Protein AF-A0A966QL36-F1 (afdb_monomer_lite)

Structure (mmCIF, N/CA/C/O backbone):
data_AF-A0A966QL36-F1
#
_entry.id   AF-A0A966QL36-F1
#
loop_
_atom_site.group_PDB
_atom_site.id
_atom_site.type_symbol
_atom_site.label_atom_id
_atom_site.label_alt_id
_atom_site.label_comp_id
_atom_site.label_asym_id
_atom_site.label_entity_id
_atom_site.label_seq_id
_atom_site.pdbx_PDB_ins_code
_atom_site.Cartn_x
_atom_site.Cartn_y
_atom_site.Cartn_z
_atom_site.occupancy
_atom_site.B_iso_or_equiv
_atom_site.auth_seq_id
_atom_site.auth_comp_id
_atom_site.auth_asym_id
_atom_site.auth_atom_id
_atom_site.pdbx_PDB_model_num
ATOM 1 N N . LEU A 1 1 ? 8.311 -13.288 -13.406 1.00 88.94 1 LEU A N 1
ATOM 2 C CA . LEU A 1 1 ? 7.848 -12.413 -12.299 1.00 88.94 1 LEU A CA 1
ATOM 3 C C . LEU A 1 1 ? 7.488 -13.172 -11.025 1.00 88.94 1 LEU A C 1
ATOM 5 O O . LEU A 1 1 ? 7.754 -12.641 -9.958 1.00 88.94 1 LEU A O 1
ATOM 9 N N . VAL A 1 2 ? 6.927 -14.386 -11.092 1.00 92.69 2 VAL A N 1
ATOM 10 C CA . VAL A 1 2 ? 6.608 -15.191 -9.888 1.00 92.69 2 VAL A CA 1
ATOM 11 C C . VAL A 1 2 ? 7.762 -16.057 -9.367 1.00 92.69 2 VAL A C 1
ATOM 13 O O . VAL A 1 2 ? 7.650 -16.636 -8.300 1.00 92.69 2 VAL A O 1
ATOM 16 N N . THR A 1 3 ? 8.865 -16.146 -10.110 1.00 92.69 3 THR A N 1
ATOM 17 C CA . THR A 1 3 ? 10.093 -16.848 -9.705 1.00 92.69 3 THR A CA 1
ATOM 18 C C . THR A 1 3 ? 10.793 -16.118 -8.563 1.00 92.69 3 THR A C 1
ATOM 20 O O . THR A 1 3 ? 10.691 -14.895 -8.489 1.00 92.69 3 THR A O 1
ATOM 23 N N . ASP A 1 4 ? 11.587 -16.812 -7.750 1.00 90.88 4 ASP A N 1
ATOM 24 C CA . ASP A 1 4 ? 12.291 -16.189 -6.618 1.00 90.88 4 ASP A CA 1
ATOM 25 C C . ASP A 1 4 ? 13.185 -15.022 -7.056 1.00 90.88 4 ASP A C 1
ATOM 27 O O . ASP A 1 4 ? 13.096 -13.932 -6.488 1.00 90.88 4 ASP A O 1
ATOM 31 N N . HIS A 1 5 ? 13.948 -15.227 -8.136 1.00 93.94 5 HIS A N 1
ATOM 32 C CA . HIS A 1 5 ? 14.903 -14.269 -8.703 1.00 93.94 5 HIS A CA 1
ATOM 33 C C . HIS A 1 5 ? 14.559 -13.936 -10.168 1.00 93.94 5 HIS A C 1
ATOM 35 O O . HIS A 1 5 ? 15.040 -14.601 -11.089 1.00 93.94 5 HIS A O 1
ATOM 41 N N . PRO A 1 6 ? 13.681 -12.950 -10.435 1.00 95.25 6 PRO A N 1
ATOM 42 C CA . PRO A 1 6 ? 13.238 -12.630 -11.795 1.00 95.25 6 PRO A CA 1
ATOM 43 C C . PRO A 1 6 ? 14.282 -11.875 -12.635 1.00 95.25 6 PRO A C 1
ATOM 45 O O . PRO A 1 6 ? 14.141 -11.830 -13.858 1.00 95.25 6 PRO A O 1
ATOM 48 N N . THR A 1 7 ? 15.314 -11.291 -12.015 1.00 95.25 7 THR A N 1
ATOM 49 C CA . THR A 1 7 ? 16.247 -10.356 -12.671 1.00 95.25 7 THR A CA 1
ATOM 50 C C . THR A 1 7 ? 16.934 -10.934 -13.909 1.00 95.25 7 THR A C 1
ATOM 52 O O . THR A 1 7 ? 16.958 -10.281 -14.950 1.00 95.25 7 THR A O 1
ATOM 55 N N . ALA A 1 8 ? 17.453 -12.164 -13.839 1.00 95.69 8 ALA A N 1
ATOM 56 C CA . ALA A 1 8 ? 18.142 -12.786 -14.974 1.00 95.69 8 ALA A CA 1
ATOM 57 C C . ALA A 1 8 ? 17.207 -12.987 -16.180 1.00 95.69 8 ALA A C 1
ATOM 59 O O . ALA A 1 8 ? 17.590 -12.725 -17.318 1.00 95.69 8 ALA A O 1
ATOM 60 N N . GLY A 1 9 ? 15.956 -13.387 -15.928 1.00 96.75 9 GLY A N 1
ATOM 61 C CA . GLY A 1 9 ? 14.943 -13.522 -16.974 1.00 96.75 9 GLY A CA 1
ATOM 62 C C . GLY A 1 9 ? 14.547 -12.178 -17.587 1.00 96.75 9 GLY A C 1
ATOM 63 O O . GLY A 1 9 ? 14.342 -12.093 -18.792 1.00 96.75 9 GLY A O 1
ATOM 64 N N . LEU A 1 10 ? 14.482 -11.113 -16.783 1.00 96.88 10 LEU A N 1
ATOM 65 C CA . LEU A 1 10 ? 14.193 -9.766 -17.280 1.00 96.88 10 LEU A CA 1
ATOM 66 C C . LEU A 1 10 ? 15.318 -9.225 -18.174 1.00 96.88 10 LEU A C 1
ATOM 68 O O . LEU A 1 10 ? 15.024 -8.681 -19.236 1.00 96.88 10 LEU A O 1
ATOM 72 N N . TRP A 1 11 ? 16.587 -9.430 -17.802 1.00 96.38 11 TRP A N 1
ATOM 73 C CA . TRP A 1 11 ? 17.716 -9.109 -18.683 1.00 96.38 11 TRP A CA 1
ATOM 74 C C . TRP A 1 11 ? 17.680 -9.923 -19.968 1.00 96.38 11 TRP A C 1
ATOM 76 O O . TRP A 1 11 ? 17.783 -9.341 -21.039 1.00 96.38 11 TRP A O 1
ATOM 86 N N . PHE A 1 12 ? 17.422 -11.232 -19.887 1.00 97.25 12 PHE A N 1
ATOM 87 C CA . PHE A 1 12 ? 17.288 -12.078 -21.073 1.00 97.25 12 PHE A CA 1
ATOM 88 C C . PHE A 1 12 ? 16.236 -11.538 -22.054 1.00 97.25 12 PHE A C 1
ATOM 90 O O . PHE A 1 12 ? 16.501 -11.463 -23.251 1.00 97.25 12 PHE A O 1
ATOM 97 N N . LEU A 1 13 ? 15.065 -11.107 -21.565 1.00 96.56 13 LEU A N 1
ATOM 98 C CA . LEU A 1 13 ? 14.025 -10.511 -22.415 1.00 96.56 13 LEU A CA 1
ATOM 99 C C . LEU A 1 13 ? 14.508 -9.253 -23.145 1.00 96.56 13 LEU A C 1
ATOM 101 O O . LEU A 1 13 ? 14.142 -9.046 -24.300 1.00 96.56 13 LEU A O 1
ATOM 105 N N . VAL A 1 14 ? 15.298 -8.410 -22.479 1.00 95.75 14 VAL A N 1
ATOM 106 C CA . VAL A 1 14 ? 15.799 -7.159 -23.061 1.00 95.75 14 VAL A CA 1
ATOM 107 C C . VAL A 1 14 ? 16.977 -7.416 -24.000 1.00 95.75 14 VAL A C 1
ATOM 109 O O . VAL A 1 14 ? 16.976 -6.926 -25.123 1.00 95.75 14 VAL A O 1
ATOM 112 N N . ASP A 1 15 ? 17.964 -8.200 -23.575 1.00 95.44 15 ASP A N 1
ATOM 113 C CA . ASP A 1 15 ? 19.222 -8.405 -24.304 1.00 95.44 15 ASP A CA 1
ATOM 114 C C . ASP A 1 15 ? 19.043 -9.231 -25.581 1.00 95.44 15 ASP A C 1
ATOM 116 O O . ASP A 1 15 ? 19.815 -9.088 -26.525 1.00 95.44 15 ASP A O 1
ATOM 120 N N . THR A 1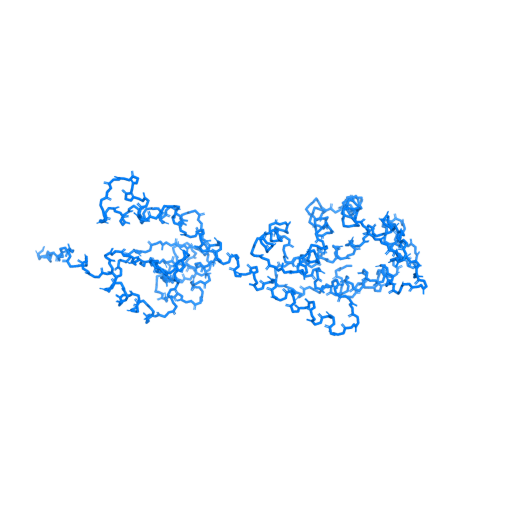 16 ? 18.006 -10.068 -25.636 1.00 97.75 16 THR A N 1
ATOM 121 C CA . THR A 1 16 ? 17.644 -10.820 -26.848 1.00 97.75 16 THR A CA 1
ATOM 122 C C . THR A 1 16 ? 16.748 -10.036 -27.809 1.00 97.75 16 THR A C 1
ATOM 124 O O . THR A 1 16 ? 16.444 -10.538 -28.888 1.00 97.75 16 THR A O 1
ATOM 127 N N . GLY A 1 17 ? 16.277 -8.843 -27.425 1.00 96.56 17 GLY A N 1
ATOM 128 C CA . GLY A 1 17 ? 15.278 -8.078 -28.179 1.00 96.56 17 GLY A CA 1
ATOM 129 C C . GLY A 1 17 ? 13.847 -8.619 -28.058 1.00 96.56 17 GLY A C 1
ATOM 130 O O . GLY A 1 17 ? 12.912 -8.016 -28.579 1.00 96.56 17 GLY A O 1
ATOM 131 N N . LEU A 1 18 ? 13.621 -9.720 -27.326 1.00 97.50 18 LEU A N 1
ATOM 132 C CA . LEU A 1 18 ? 12.294 -10.334 -27.212 1.00 97.50 18 LEU A CA 1
ATOM 133 C C . LEU A 1 18 ? 11.249 -9.372 -26.618 1.00 97.50 18 LEU A C 1
ATOM 135 O O . LEU A 1 18 ? 10.089 -9.376 -27.035 1.00 97.50 18 LEU A O 1
ATOM 139 N N . ALA A 1 19 ? 11.659 -8.519 -25.674 1.00 97.00 19 ALA A N 1
ATOM 140 C CA . ALA A 1 19 ? 10.797 -7.506 -25.071 1.00 97.00 19 ALA A CA 1
ATOM 141 C C . ALA A 1 19 ? 10.216 -6.521 -26.101 1.00 97.00 19 ALA A C 1
ATOM 143 O O . ALA A 1 19 ? 9.093 -6.060 -25.916 1.00 97.00 19 ALA A O 1
ATOM 144 N N . GLU A 1 20 ? 10.905 -6.233 -27.208 1.00 96.44 20 GLU A N 1
ATOM 145 C CA . GLU A 1 20 ? 10.439 -5.282 -28.229 1.00 96.44 20 GLU A CA 1
ATOM 146 C C . GLU A 1 20 ? 9.133 -5.729 -28.901 1.00 96.44 20 GLU A C 1
ATOM 148 O O . GLU A 1 20 ? 8.320 -4.899 -29.307 1.00 96.44 20 GLU A O 1
ATOM 153 N N . HIS A 1 21 ? 8.879 -7.039 -28.948 1.00 97.06 21 HIS A N 1
ATOM 154 C CA . HIS A 1 21 ? 7.695 -7.596 -29.596 1.00 97.06 21 HIS A CA 1
ATOM 155 C C . HIS A 1 21 ? 6.404 -7.434 -28.783 1.00 97.06 21 HIS A C 1
ATOM 157 O O . HIS A 1 21 ? 5.323 -7.361 -29.367 1.00 97.06 21 HIS A O 1
ATOM 163 N N . PHE A 1 22 ? 6.479 -7.392 -27.448 1.00 96.19 22 PHE A N 1
ATOM 164 C CA . PHE A 1 22 ? 5.281 -7.404 -26.590 1.00 96.19 22 PHE A CA 1
ATOM 165 C C . PHE A 1 22 ? 5.295 -6.370 -25.459 1.00 96.19 22 PHE A C 1
ATOM 167 O O . PHE A 1 22 ? 4.231 -5.984 -24.968 1.00 96.19 22 PHE A O 1
ATOM 174 N N . PHE A 1 23 ? 6.467 -5.880 -25.064 1.00 97.12 23 PHE A N 1
ATOM 175 C CA . PHE A 1 23 ? 6.653 -4.868 -24.028 1.00 97.12 23 PHE A CA 1
ATOM 176 C C . PHE A 1 23 ? 7.789 -3.879 -24.391 1.00 97.12 23 PHE A C 1
ATOM 178 O O . PHE A 1 23 ? 8.767 -3.763 -23.652 1.00 97.12 23 PHE A O 1
ATOM 185 N N . PRO A 1 24 ? 7.672 -3.147 -25.518 1.00 96.56 24 PRO A N 1
ATOM 186 C CA . PRO A 1 24 ? 8.715 -2.256 -26.042 1.00 96.56 24 PRO A CA 1
ATOM 187 C C . PRO A 1 24 ? 9.071 -1.073 -25.131 1.00 96.56 24 PRO A C 1
ATOM 189 O O . PRO A 1 24 ? 10.138 -0.484 -25.273 1.00 96.56 24 PRO A O 1
ATOM 192 N N . GLU A 1 25 ? 8.220 -0.701 -24.177 1.00 96.75 25 GLU A N 1
ATOM 193 C CA . GLU A 1 25 ? 8.549 0.337 -23.199 1.00 96.75 25 GLU A CA 1
ATOM 194 C C . GLU A 1 25 ? 9.619 -0.115 -22.197 1.00 96.75 25 GLU A C 1
ATOM 196 O O . GLU A 1 25 ? 10.328 0.729 -21.656 1.00 96.75 25 GLU A O 1
ATOM 201 N N . LEU A 1 26 ? 9.756 -1.425 -21.961 1.00 95.81 26 LEU A N 1
ATOM 202 C CA . LEU A 1 26 ? 10.749 -1.965 -21.039 1.00 95.81 26 LEU A CA 1
ATOM 203 C C . LEU A 1 26 ? 12.192 -1.670 -21.497 1.00 95.81 26 LEU A C 1
ATOM 205 O O . LEU A 1 26 ? 12.909 -1.006 -20.747 1.00 95.81 26 LEU A O 1
ATOM 209 N N . PRO A 1 27 ? 12.640 -2.072 -22.708 1.00 94.81 27 PRO A N 1
ATOM 210 C CA . PRO A 1 27 ? 13.978 -1.726 -23.193 1.00 94.81 27 PRO A CA 1
ATOM 211 C C . PRO A 1 27 ? 14.189 -0.211 -23.313 1.00 94.81 27 PRO A C 1
ATOM 213 O O . PRO A 1 27 ? 15.302 0.261 -23.101 1.00 94.81 27 PRO A O 1
ATOM 216 N N . ALA A 1 28 ? 13.133 0.573 -23.567 1.00 93.25 28 ALA A N 1
ATOM 217 C CA . ALA A 1 28 ? 13.221 2.033 -23.659 1.00 93.25 28 ALA A CA 1
ATOM 218 C C . ALA A 1 28 ? 13.611 2.724 -22.335 1.00 93.25 28 ALA A C 1
ATOM 220 O O . ALA A 1 28 ? 14.014 3.887 -22.347 1.00 93.25 28 ALA A O 1
ATOM 221 N N . MET A 1 29 ? 13.523 2.028 -21.194 1.00 92.94 29 MET A N 1
ATOM 222 C CA . MET A 1 29 ? 14.040 2.521 -19.911 1.00 92.94 29 MET A CA 1
ATOM 223 C C . MET A 1 29 ? 15.567 2.433 -19.794 1.00 92.94 29 MET A C 1
ATOM 225 O O . MET A 1 29 ? 16.126 2.966 -18.836 1.00 92.94 29 MET A O 1
ATOM 229 N N . ARG A 1 30 ? 16.256 1.780 -20.739 1.00 89.56 30 ARG A N 1
ATOM 230 C CA . ARG A 1 30 ? 17.721 1.770 -20.804 1.00 89.56 30 ARG A CA 1
ATOM 231 C C . ARG A 1 30 ? 18.199 3.139 -21.295 1.00 89.56 30 ARG A C 1
ATOM 233 O O . ARG A 1 30 ? 18.282 3.384 -22.495 1.00 89.56 30 ARG A O 1
ATOM 240 N N . LEU A 1 31 ? 18.459 4.053 -20.364 1.00 78.12 31 LEU A N 1
ATOM 241 C CA . LEU A 1 31 ? 18.895 5.415 -20.674 1.00 78.12 31 LEU A CA 1
ATOM 242 C C . LEU A 1 31 ? 20.417 5.505 -20.561 1.00 78.12 31 LEU A C 1
ATOM 244 O O . LEU A 1 31 ? 21.003 5.033 -19.588 1.00 78.12 31 LEU A O 1
ATOM 248 N N . GLU A 1 32 ? 21.058 6.156 -21.534 1.00 62.31 32 GLU A N 1
ATOM 249 C CA . GLU A 1 32 ? 22.490 6.451 -21.457 1.00 62.31 32 GLU A CA 1
ATOM 250 C C . GLU A 1 32 ? 22.810 7.240 -20.180 1.00 62.31 32 GLU A C 1
ATOM 252 O O . GLU A 1 32 ? 22.127 8.217 -19.846 1.00 62.31 32 GLU A O 1
ATOM 257 N N . GLN A 1 33 ? 23.848 6.805 -19.461 1.00 58.34 33 GLN A N 1
ATOM 258 C CA . GLN A 1 33 ? 24.314 7.493 -18.262 1.00 58.34 33 GLN A CA 1
ATOM 259 C C . GLN A 1 33 ? 24.806 8.892 -18.639 1.00 58.34 33 GLN A C 1
ATOM 261 O O . GLN A 1 33 ? 25.677 9.041 -19.493 1.00 58.34 33 GLN A O 1
ATOM 266 N N . ASP A 1 34 ? 24.258 9.914 -17.984 1.00 55.12 34 ASP A N 1
ATOM 267 C CA . ASP A 1 34 ? 24.767 11.278 -18.100 1.00 55.12 34 ASP A CA 1
ATOM 268 C C . ASP A 1 34 ? 26.201 11.324 -17.516 1.00 55.12 34 ASP A C 1
ATOM 270 O O . ASP A 1 34 ? 26.394 10.977 -16.344 1.00 55.12 34 ASP A O 1
ATOM 274 N N . PRO A 1 35 ? 27.223 11.734 -18.295 1.00 42.59 35 PRO A N 1
ATOM 275 C CA . PRO A 1 35 ? 28.613 11.788 -17.835 1.00 42.59 35 PRO A CA 1
ATOM 276 C C . PRO A 1 35 ? 28.840 12.727 -16.639 1.00 42.59 35 PRO A C 1
ATOM 278 O O . PRO A 1 35 ? 29.796 12.547 -15.882 1.00 42.59 35 PRO A O 1
ATOM 281 N N . ILE A 1 36 ? 27.982 13.737 -16.465 1.00 50.25 36 ILE A N 1
ATOM 282 C CA . ILE A 1 36 ? 28.118 14.797 -15.455 1.00 50.25 36 ILE A CA 1
ATOM 283 C C . ILE A 1 36 ? 27.288 14.465 -14.209 1.00 50.25 36 ILE A C 1
ATOM 285 O O . ILE A 1 36 ? 27.694 14.747 -13.076 1.00 50.25 36 ILE A O 1
ATOM 289 N N . HIS A 1 37 ? 26.143 13.808 -14.388 1.00 45.66 37 HIS A N 1
ATOM 290 C CA . HIS A 1 37 ? 25.257 13.414 -13.302 1.00 45.66 37 HIS A CA 1
ATOM 291 C C . HIS A 1 37 ? 25.093 11.899 -13.272 1.00 45.66 37 HIS A C 1
ATOM 293 O O . HIS A 1 37 ? 24.419 11.320 -14.111 1.00 45.66 37 HIS A O 1
ATOM 299 N N . ARG A 1 38 ? 25.689 11.261 -12.253 1.00 48.84 38 ARG A N 1
ATOM 300 C CA . ARG A 1 38 ? 25.649 9.814 -11.958 1.00 48.84 38 ARG A CA 1
ATOM 301 C C . ARG A 1 38 ? 24.231 9.296 -11.649 1.00 48.84 38 ARG A C 1
ATOM 303 O O . ARG A 1 38 ? 23.985 8.745 -10.574 1.00 48.84 38 ARG A O 1
ATOM 310 N N . HIS A 1 39 ? 23.274 9.504 -12.540 1.00 51.25 39 HIS A N 1
ATOM 311 C CA . HIS A 1 39 ? 21.978 8.858 -12.472 1.00 51.25 39 HIS A CA 1
ATOM 312 C C . HIS A 1 39 ? 22.180 7.374 -12.773 1.00 51.25 39 HIS A C 1
ATOM 314 O O . HIS A 1 39 ? 22.893 7.002 -13.705 1.00 51.25 39 HIS A O 1
ATOM 320 N N . LYS A 1 40 ? 21.591 6.514 -11.939 1.00 58.00 40 LYS A N 1
ATOM 321 C CA . LYS A 1 40 ? 21.533 5.083 -12.230 1.00 58.00 40 LYS A CA 1
ATOM 322 C C . LYS A 1 40 ? 20.662 4.896 -13.471 1.00 58.00 40 LYS A C 1
ATOM 324 O O . LYS A 1 40 ? 19.621 5.541 -13.573 1.00 58.00 40 LYS A O 1
ATOM 329 N N . ASP A 1 41 ? 21.087 4.019 -14.372 1.00 82.88 41 ASP A N 1
ATOM 330 C CA . ASP A 1 41 ? 20.257 3.543 -15.478 1.00 82.88 41 ASP A CA 1
ATOM 331 C C . ASP A 1 41 ? 18.874 3.105 -14.951 1.00 82.88 41 ASP A C 1
ATOM 333 O O . ASP A 1 41 ? 18.793 2.341 -13.980 1.00 82.88 41 ASP A O 1
ATOM 337 N N . VAL A 1 42 ? 17.799 3.633 -15.551 1.00 89.94 42 VAL A N 1
ATOM 338 C CA . VAL A 1 42 ? 16.421 3.457 -15.054 1.00 89.94 42 VAL A CA 1
ATOM 339 C C . VAL A 1 42 ? 16.004 1.991 -15.140 1.00 89.94 42 VAL A C 1
ATOM 341 O O . VAL A 1 42 ? 15.383 1.477 -14.210 1.00 89.94 42 VAL A O 1
ATOM 344 N N . LEU A 1 43 ? 16.410 1.284 -16.197 1.00 93.12 43 LEU A N 1
ATOM 345 C CA . LEU A 1 43 ? 16.136 -0.144 -16.351 1.00 93.12 43 LEU A CA 1
ATOM 346 C C . LEU A 1 43 ? 16.808 -0.977 -15.249 1.00 93.12 43 LEU A C 1
ATOM 348 O O . LEU A 1 43 ? 16.147 -1.757 -14.564 1.00 93.12 43 LEU A O 1
ATOM 352 N N . THR A 1 44 ? 18.107 -0.770 -15.026 1.00 92.75 44 THR A N 1
ATOM 353 C CA . THR A 1 44 ? 18.864 -1.461 -13.970 1.00 92.75 44 THR A CA 1
ATOM 354 C C . THR A 1 44 ? 18.274 -1.185 -12.587 1.00 92.75 44 THR A C 1
ATOM 356 O O . THR A 1 44 ? 18.163 -2.092 -11.760 1.00 92.75 44 THR A O 1
ATOM 359 N N . HIS A 1 45 ? 17.885 0.066 -12.325 1.00 93.06 45 HIS A N 1
ATOM 360 C CA . HIS A 1 45 ? 17.193 0.437 -11.097 1.00 93.06 45 HIS A CA 1
ATOM 361 C C . HIS A 1 45 ? 15.875 -0.322 -10.951 1.00 93.06 45 HIS A C 1
ATOM 363 O O . HIS A 1 45 ? 15.679 -0.966 -9.923 1.00 93.06 45 HIS A O 1
ATOM 369 N N . THR A 1 46 ? 15.035 -0.307 -11.985 1.00 96.12 46 THR A N 1
ATOM 370 C CA . THR A 1 46 ? 13.742 -0.997 -12.018 1.00 96.12 46 THR A CA 1
ATOM 371 C C . THR A 1 46 ? 13.894 -2.480 -11.690 1.00 96.12 46 THR A C 1
ATOM 373 O O . THR A 1 46 ? 13.179 -3.001 -10.838 1.00 96.12 46 THR A O 1
ATOM 376 N N . PHE A 1 47 ? 14.870 -3.169 -12.285 1.00 96.25 47 PHE A N 1
ATOM 377 C CA . PHE A 1 47 ? 15.102 -4.589 -12.001 1.00 96.25 47 PHE A CA 1
ATOM 378 C C . PHE A 1 47 ? 15.539 -4.843 -10.559 1.00 96.25 47 PHE A C 1
ATOM 380 O O . PHE A 1 47 ? 15.076 -5.805 -9.953 1.00 96.25 47 PHE A O 1
ATOM 387 N N . ALA A 1 48 ? 16.356 -3.961 -9.977 1.00 95.12 48 ALA A N 1
ATOM 388 C CA . ALA A 1 48 ? 16.697 -4.053 -8.561 1.00 95.12 48 ALA A CA 1
ATOM 389 C C . ALA A 1 48 ? 15.464 -3.875 -7.655 1.00 95.12 48 ALA A C 1
ATOM 391 O O . ALA A 1 48 ? 15.337 -4.595 -6.669 1.00 95.12 48 ALA A O 1
ATOM 392 N N . VAL A 1 49 ? 14.531 -2.973 -7.993 1.00 96.06 49 VAL A N 1
ATOM 393 C CA . VAL A 1 49 ? 13.265 -2.826 -7.247 1.00 96.06 49 VAL A CA 1
ATOM 394 C C . VAL A 1 49 ? 12.423 -4.098 -7.360 1.00 96.06 49 VAL A C 1
ATOM 396 O O . VAL A 1 49 ? 11.962 -4.612 -6.345 1.00 96.06 49 VAL A O 1
ATOM 399 N N . VAL A 1 50 ? 12.274 -4.654 -8.568 1.00 97.31 50 VAL A N 1
ATOM 400 C CA . VAL A 1 50 ? 11.519 -5.900 -8.798 1.00 97.31 50 VAL A CA 1
ATOM 401 C C . VAL A 1 50 ? 12.113 -7.079 -8.018 1.00 97.31 50 VAL A C 1
ATOM 403 O O . VAL A 1 50 ? 11.366 -7.873 -7.448 1.00 97.31 50 VAL A O 1
ATOM 406 N N . GLU A 1 51 ? 13.442 -7.189 -7.969 1.00 96.00 51 GLU A N 1
ATOM 407 C CA . GLU A 1 51 ? 14.163 -8.208 -7.194 1.00 96.00 51 GLU A CA 1
ATOM 408 C C . GLU A 1 51 ? 13.944 -8.057 -5.682 1.00 96.00 51 GLU A C 1
ATOM 410 O O . GLU A 1 51 ? 13.827 -9.054 -4.967 1.00 96.00 51 GLU A O 1
ATOM 415 N N . ASN A 1 52 ? 13.863 -6.813 -5.199 1.00 95.00 52 ASN A N 1
ATOM 416 C CA . ASN A 1 52 ? 13.654 -6.500 -3.787 1.00 95.00 52 ASN A CA 1
ATOM 417 C C . ASN A 1 52 ? 12.230 -6.799 -3.304 1.00 95.00 52 ASN A C 1
ATOM 419 O O . ASN A 1 52 ? 12.042 -6.992 -2.104 1.00 95.00 52 ASN A O 1
ATOM 423 N N . VAL A 1 53 ? 11.228 -6.836 -4.190 1.00 96.50 53 VAL A N 1
ATOM 424 C CA . VAL A 1 53 ? 9.867 -7.237 -3.805 1.00 96.50 53 VAL A CA 1
ATOM 425 C C . VAL A 1 53 ? 9.861 -8.748 -3.578 1.00 96.50 53 VAL A C 1
ATOM 427 O O . VAL A 1 53 ? 9.871 -9.541 -4.526 1.00 96.50 53 VAL A O 1
ATOM 430 N N . ARG A 1 54 ? 9.865 -9.157 -2.310 1.00 93.94 54 ARG A N 1
ATOM 431 C CA . ARG A 1 54 ? 9.818 -10.562 -1.883 1.00 93.94 54 ARG A CA 1
ATOM 432 C C . ARG A 1 54 ? 8.404 -10.945 -1.429 1.00 93.94 54 ARG A C 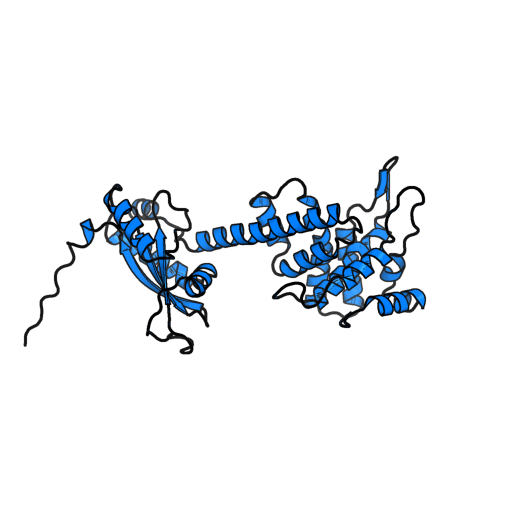1
ATOM 434 O O . ARG A 1 54 ? 7.719 -10.078 -0.899 1.00 93.94 54 ARG A O 1
ATOM 441 N N . PRO A 1 55 ? 7.951 -12.200 -1.620 1.00 88.75 55 PRO A N 1
ATOM 442 C CA . PRO A 1 55 ? 6.605 -12.633 -1.217 1.00 88.75 55 PRO A CA 1
ATOM 443 C C . PRO A 1 55 ? 6.289 -12.480 0.278 1.00 88.75 55 PRO A C 1
ATOM 445 O O . PRO A 1 55 ? 5.124 -12.428 0.645 1.00 88.75 55 PRO A O 1
ATOM 448 N N . ASP A 1 56 ? 7.310 -12.403 1.126 1.00 87.75 56 ASP A N 1
ATOM 449 C CA . ASP A 1 56 ? 7.239 -12.274 2.583 1.00 87.75 56 ASP A CA 1
ATOM 450 C C . ASP A 1 56 ? 7.480 -10.835 3.082 1.00 87.75 56 ASP A C 1
ATOM 452 O O . ASP A 1 56 ? 7.658 -10.613 4.277 1.00 87.75 56 ASP A O 1
ATOM 456 N N . ALA A 1 57 ? 7.479 -9.839 2.185 1.00 85.69 57 ALA A N 1
ATOM 457 C CA . ALA A 1 57 ? 7.797 -8.451 2.531 1.00 85.69 57 ALA A CA 1
ATOM 458 C C . ALA A 1 57 ? 6.777 -7.773 3.471 1.00 85.69 57 ALA A C 1
ATOM 460 O O . ALA A 1 57 ? 7.129 -6.814 4.155 1.00 85.69 57 ALA A O 1
ATOM 461 N N . SER A 1 58 ? 5.526 -8.239 3.493 1.00 85.94 58 SER A N 1
ATOM 462 C CA . SER A 1 58 ? 4.449 -7.750 4.363 1.00 85.94 58 SER A CA 1
ATOM 463 C C . SER A 1 58 ? 3.398 -8.850 4.555 1.00 85.94 58 SER A C 1
ATOM 465 O O . SER A 1 58 ? 3.235 -9.681 3.659 1.00 85.94 58 SER A O 1
ATOM 467 N N . PRO A 1 59 ? 2.648 -8.874 5.672 1.00 75.94 59 PRO A N 1
ATOM 468 C CA . PRO A 1 59 ? 1.380 -9.597 5.714 1.00 75.94 59 PRO A CA 1
ATOM 469 C C . PRO A 1 59 ? 0.382 -8.985 4.716 1.00 75.94 59 PRO A C 1
ATOM 471 O O . PRO A 1 59 ? 0.446 -7.786 4.434 1.00 75.94 59 PRO A O 1
ATOM 474 N N . ASP A 1 60 ? -0.531 -9.815 4.204 1.00 78.94 60 ASP A N 1
ATOM 475 C CA . ASP A 1 60 ? -1.748 -9.400 3.490 1.00 78.94 60 ASP A CA 1
ATOM 476 C C . ASP A 1 60 ? -1.525 -8.385 2.352 1.00 78.94 60 ASP A C 1
ATOM 478 O O . ASP A 1 60 ? -2.149 -7.323 2.308 1.00 78.94 60 ASP A O 1
ATOM 482 N N . PHE A 1 61 ? -0.615 -8.705 1.430 1.00 90.25 61 PHE A N 1
ATOM 483 C CA . PHE A 1 61 ? -0.420 -7.966 0.180 1.00 90.25 61 PHE A CA 1
ATOM 484 C C . PHE A 1 61 ? -0.268 -8.935 -0.997 1.00 90.25 61 PHE A C 1
ATOM 486 O O . PHE A 1 61 ? 0.208 -10.064 -0.828 1.00 90.25 61 PHE A O 1
ATOM 493 N N . ASP A 1 62 ? -0.619 -8.501 -2.207 1.00 91.81 62 ASP A N 1
ATOM 494 C CA . ASP A 1 62 ? -0.361 -9.302 -3.407 1.00 91.81 62 ASP A CA 1
ATOM 495 C C . ASP A 1 62 ? 1.032 -9.003 -3.985 1.00 91.81 62 ASP A C 1
ATOM 497 O O . ASP A 1 62 ? 1.259 -8.032 -4.716 1.00 91.81 62 ASP A O 1
ATOM 501 N N . PHE A 1 63 ? 1.992 -9.893 -3.710 1.00 94.50 63 PHE A N 1
ATOM 502 C CA . PHE A 1 63 ? 3.362 -9.759 -4.212 1.00 94.50 63 PHE A CA 1
ATOM 503 C C . PHE A 1 63 ? 3.457 -9.687 -5.743 1.00 94.50 63 PHE A C 1
ATOM 505 O O . PHE A 1 63 ? 4.410 -9.108 -6.274 1.00 94.50 63 PHE A O 1
ATOM 512 N N . ARG A 1 64 ? 2.506 -10.285 -6.473 1.00 95.88 64 ARG A N 1
ATOM 513 C CA . ARG A 1 64 ? 2.498 -10.320 -7.942 1.00 95.88 64 ARG A CA 1
ATOM 514 C C . ARG A 1 64 ? 2.132 -8.947 -8.485 1.00 95.88 64 ARG A C 1
ATOM 516 O O . ARG A 1 64 ? 2.828 -8.449 -9.372 1.00 95.88 64 ARG A O 1
ATOM 523 N N . ILE A 1 65 ? 1.100 -8.332 -7.906 1.00 97.31 65 ILE A N 1
ATOM 524 C CA . ILE A 1 65 ? 0.679 -6.959 -8.206 1.00 97.31 65 ILE A CA 1
ATOM 525 C C . ILE A 1 65 ? 1.809 -5.984 -7.883 1.00 97.31 65 ILE A C 1
ATOM 527 O O . ILE A 1 65 ? 2.190 -5.193 -8.745 1.00 97.31 65 ILE A O 1
ATOM 531 N N . THR A 1 66 ? 2.436 -6.104 -6.711 1.00 97.81 66 THR A N 1
ATOM 532 C CA . THR A 1 66 ? 3.544 -5.223 -6.308 1.00 97.81 66 THR A CA 1
ATOM 533 C C . THR A 1 66 ? 4.787 -5.395 -7.181 1.00 97.81 66 THR A C 1
ATOM 535 O O . THR A 1 66 ? 5.420 -4.404 -7.538 1.00 97.81 66 THR A O 1
ATOM 538 N N . ARG A 1 67 ? 5.140 -6.622 -7.599 1.00 97.50 67 ARG A N 1
ATOM 539 C CA . ARG A 1 67 ? 6.255 -6.850 -8.544 1.00 97.50 67 ARG A CA 1
ATOM 540 C C . ARG A 1 67 ? 5.980 -6.269 -9.921 1.00 97.50 67 ARG A C 1
ATOM 542 O O . ARG A 1 67 ? 6.897 -5.745 -10.551 1.00 97.50 67 ARG A O 1
ATOM 549 N N . LEU A 1 68 ? 4.743 -6.373 -10.399 1.00 98.19 68 LEU A N 1
ATOM 550 C CA . LEU A 1 68 ? 4.345 -5.714 -11.636 1.00 98.19 68 LEU A CA 1
ATOM 551 C C . LEU A 1 68 ? 4.427 -4.196 -11.463 1.00 98.19 68 LEU A C 1
ATOM 553 O O . LEU A 1 68 ? 5.102 -3.550 -12.253 1.00 98.19 68 LEU A O 1
ATOM 557 N N . ALA A 1 69 ? 3.868 -3.624 -10.397 1.00 98.56 69 ALA A N 1
ATOM 558 C CA . ALA A 1 69 ? 3.989 -2.194 -10.120 1.00 98.56 69 ALA A CA 1
ATOM 559 C C . ALA A 1 69 ? 5.454 -1.733 -10.061 1.00 98.56 69 ALA A C 1
ATOM 561 O O . ALA A 1 69 ? 5.798 -0.744 -10.699 1.00 98.56 69 ALA A O 1
ATOM 562 N N . ALA A 1 70 ? 6.341 -2.498 -9.419 1.00 98.25 70 ALA A N 1
ATOM 563 C CA . ALA A 1 70 ? 7.781 -2.244 -9.411 1.00 98.25 70 ALA A CA 1
ATOM 564 C C . ALA A 1 70 ? 8.398 -2.237 -10.817 1.00 98.25 70 ALA A C 1
ATOM 566 O O . ALA A 1 70 ? 9.224 -1.377 -11.108 1.00 98.25 70 ALA A O 1
ATOM 567 N N . LEU A 1 71 ? 7.981 -3.140 -11.709 1.00 98.31 71 LEU A N 1
ATOM 568 C CA . LEU A 1 71 ? 8.455 -3.179 -13.099 1.00 98.31 71 LEU A CA 1
ATOM 569 C C . LEU A 1 71 ? 8.019 -1.943 -13.903 1.00 98.31 71 LEU A C 1
ATOM 571 O O . LEU A 1 71 ? 8.689 -1.561 -14.859 1.00 98.31 71 LEU A O 1
ATOM 575 N N . PHE A 1 72 ? 6.893 -1.337 -13.523 1.00 98.50 72 PHE A N 1
ATOM 576 C CA . PHE A 1 72 ? 6.270 -0.225 -14.233 1.00 98.50 72 PHE A CA 1
ATOM 577 C C . PHE A 1 72 ? 6.473 1.150 -13.571 1.00 98.50 72 PHE A C 1
ATOM 579 O O . PHE A 1 72 ? 6.195 2.151 -14.226 1.00 98.50 72 PHE A O 1
ATOM 586 N N . HIS A 1 73 ? 6.929 1.237 -12.315 1.00 98.00 73 HIS A N 1
ATOM 587 C CA . HIS A 1 73 ? 6.878 2.480 -11.521 1.00 98.00 73 HIS A CA 1
ATOM 588 C C . HIS A 1 73 ? 7.540 3.674 -12.229 1.00 98.00 73 HIS A C 1
ATOM 590 O O . HIS A 1 73 ? 6.979 4.765 -12.289 1.00 98.00 73 HIS A O 1
ATOM 596 N N . ASP A 1 74 ? 8.668 3.416 -12.887 1.00 96.50 74 ASP A N 1
ATOM 597 C CA . ASP A 1 74 ? 9.493 4.411 -13.564 1.00 96.50 74 ASP A CA 1
ATOM 598 C C . ASP A 1 74 ? 9.324 4.448 -15.094 1.00 96.50 74 ASP A C 1
ATOM 600 O O . ASP A 1 74 ? 10.032 5.188 -15.785 1.00 96.50 74 ASP A O 1
ATOM 604 N N . ILE A 1 75 ? 8.361 3.704 -15.652 1.00 96.88 75 ILE A N 1
ATOM 605 C CA . ILE A 1 75 ? 8.174 3.541 -17.108 1.00 96.88 75 ILE A CA 1
ATOM 606 C C . ILE A 1 75 ? 7.948 4.866 -17.856 1.00 96.88 75 ILE A C 1
ATOM 608 O O . ILE A 1 75 ? 8.195 4.970 -19.058 1.00 96.88 75 ILE A O 1
ATOM 612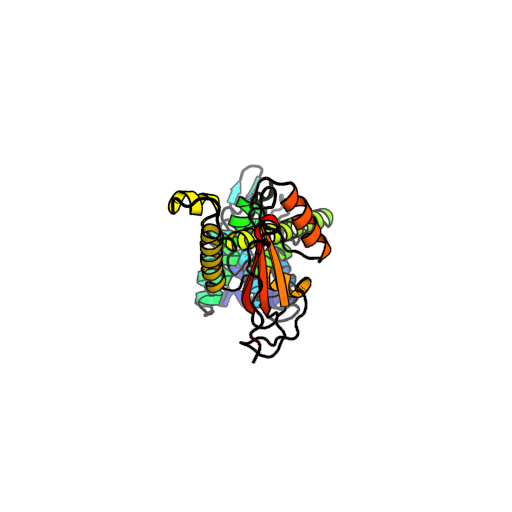 N N . GLY A 1 76 ? 7.487 5.901 -17.148 1.00 94.38 76 GLY A N 1
ATOM 613 C CA . GLY A 1 76 ? 7.270 7.236 -17.698 1.00 94.38 76 GLY A CA 1
ATOM 614 C C . GLY A 1 76 ? 8.548 8.059 -17.891 1.00 94.38 76 GLY A C 1
ATOM 615 O O . GLY A 1 76 ? 8.531 8.990 -18.699 1.00 94.38 76 GLY A O 1
ATOM 616 N N . LYS A 1 77 ? 9.653 7.738 -17.198 1.00 92.81 77 LYS A N 1
ATOM 617 C CA . LYS A 1 77 ? 10.883 8.556 -17.191 1.00 92.81 77 LYS A CA 1
ATOM 618 C C . LYS A 1 77 ? 11.454 8.825 -18.588 1.00 92.81 77 LYS A C 1
ATOM 620 O O . LYS A 1 77 ? 11.753 9.985 -18.870 1.00 92.81 77 LYS A O 1
ATOM 625 N N . PRO A 1 78 ? 11.559 7.846 -19.508 1.00 91.69 78 PRO A N 1
ATOM 626 C CA . PRO A 1 78 ? 12.068 8.114 -20.854 1.00 91.69 78 PRO A CA 1
ATOM 627 C C . PRO A 1 78 ? 11.265 9.181 -21.608 1.00 91.69 78 PRO A C 1
ATOM 629 O O . PRO A 1 78 ? 11.844 10.005 -22.310 1.00 91.69 78 PRO A O 1
ATOM 632 N N . ARG A 1 79 ? 9.935 9.211 -21.433 1.00 89.56 79 ARG A N 1
ATOM 633 C CA . ARG A 1 79 ? 9.046 10.160 -22.127 1.00 89.56 79 ARG A CA 1
ATOM 634 C C . ARG A 1 79 ? 8.981 11.539 -21.481 1.00 89.56 79 ARG A C 1
ATOM 636 O O . ARG A 1 79 ? 8.550 12.483 -22.135 1.00 89.56 79 ARG A O 1
ATOM 643 N N . THR A 1 80 ? 9.369 11.660 -20.216 1.00 86.81 80 THR A N 1
ATOM 644 C CA . THR A 1 80 ? 9.352 12.928 -19.469 1.00 86.81 80 THR A CA 1
ATOM 645 C C . THR A 1 80 ? 10.746 13.489 -19.217 1.00 86.81 80 THR A C 1
ATOM 647 O O . THR A 1 80 ? 10.891 14.456 -18.466 1.00 86.81 80 THR A O 1
ATOM 650 N N . ARG A 1 81 ? 11.769 12.899 -19.847 1.00 88.69 81 ARG A N 1
ATOM 651 C CA . ARG A 1 81 ? 13.150 13.365 -19.775 1.00 88.69 81 ARG A CA 1
ATOM 652 C C . ARG A 1 81 ? 13.240 14.798 -20.303 1.00 88.69 81 ARG A C 1
ATOM 654 O O . ARG A 1 81 ? 13.027 15.049 -21.485 1.00 88.69 81 ARG A O 1
ATOM 661 N N . GLY A 1 82 ? 13.588 15.723 -19.419 1.00 82.56 82 GLY A N 1
ATOM 662 C CA . GLY A 1 82 ? 13.882 17.116 -19.733 1.00 82.56 82 GLY A CA 1
ATOM 663 C C . GLY A 1 82 ? 15.285 17.512 -19.283 1.00 82.56 82 GLY A C 1
ATOM 664 O O . GLY A 1 82 ? 15.937 16.787 -18.531 1.00 82.56 82 GLY A O 1
ATOM 665 N N . TYR A 1 83 ? 15.736 18.683 -19.724 1.00 81.00 83 TYR A N 1
ATOM 666 C CA . TYR A 1 83 ? 16.999 19.289 -19.302 1.00 81.00 83 TYR A CA 1
ATOM 667 C C . TYR A 1 83 ? 16.715 20.622 -18.623 1.00 81.00 83 TYR A C 1
ATOM 669 O O . TYR A 1 83 ? 15.873 21.395 -19.084 1.00 81.00 83 TYR A O 1
ATOM 677 N N . LYS A 1 84 ? 17.406 20.890 -17.514 1.00 71.12 84 LYS A N 1
ATOM 678 C CA . LYS A 1 84 ? 17.322 22.171 -16.814 1.00 71.12 84 LYS A CA 1
ATOM 679 C C . LYS A 1 84 ? 18.718 22.729 -16.580 1.00 71.12 84 LYS A C 1
ATOM 681 O O . LYS A 1 84 ? 19.551 22.055 -15.969 1.00 71.12 84 LYS A O 1
ATOM 686 N N . ASP A 1 85 ? 18.944 23.963 -17.029 1.00 65.12 85 ASP A N 1
ATOM 687 C CA . ASP A 1 85 ? 20.237 24.640 -16.912 1.00 65.12 85 ASP A CA 1
ATOM 688 C C . ASP A 1 85 ? 20.760 24.596 -15.469 1.00 65.12 85 ASP A C 1
ATOM 690 O O . ASP A 1 85 ? 20.066 24.957 -14.513 1.00 65.12 85 ASP A O 1
ATOM 694 N N . GLY A 1 86 ? 21.976 24.066 -15.311 1.00 66.88 86 GLY A N 1
ATOM 695 C CA . GLY A 1 86 ? 22.668 23.915 -14.027 1.00 66.88 86 GLY A CA 1
ATOM 696 C C . GLY A 1 86 ? 22.127 22.835 -13.075 1.00 66.88 86 GLY A C 1
ATOM 697 O O . GLY A 1 86 ? 22.710 22.647 -12.009 1.00 66.88 86 GLY A O 1
ATOM 698 N N . LYS A 1 87 ? 21.036 22.127 -13.411 1.00 62.00 87 LYS A N 1
ATOM 699 C CA . LYS A 1 87 ? 20.423 21.078 -12.563 1.00 62.00 87 LYS A CA 1
ATOM 700 C C . LYS A 1 87 ? 20.418 19.678 -13.180 1.00 62.00 87 LYS A C 1
ATOM 702 O O . LYS A 1 87 ? 20.088 18.730 -12.470 1.00 62.00 87 LYS A O 1
ATOM 707 N N . GLY A 1 88 ? 20.772 19.554 -14.458 1.00 72.88 88 GLY A N 1
ATOM 708 C CA . GLY A 1 88 ? 20.865 18.267 -15.139 1.00 72.88 88 GLY A CA 1
ATOM 709 C C . GLY A 1 88 ? 19.541 17.758 -15.698 1.00 72.88 88 GLY A C 1
ATOM 710 O O . GLY A 1 88 ? 18.634 18.536 -16.013 1.00 72.88 88 GLY A O 1
ATOM 711 N N . VAL A 1 89 ? 19.453 16.434 -15.837 1.00 79.75 89 VAL A N 1
ATOM 712 C CA . VAL A 1 89 ? 18.270 15.727 -16.343 1.00 79.75 89 VAL A CA 1
ATOM 713 C C . VAL A 1 89 ? 17.140 15.744 -15.309 1.00 79.75 89 VAL A C 1
ATOM 715 O O . VAL A 1 89 ? 17.355 15.496 -14.122 1.00 79.75 89 VAL A O 1
ATOM 718 N N . THR A 1 90 ? 15.911 16.002 -15.758 1.00 82.00 90 THR A N 1
ATOM 719 C CA . THR A 1 90 ? 14.697 15.976 -14.930 1.00 82.00 90 THR A CA 1
ATOM 720 C C . THR A 1 90 ? 13.637 15.042 -15.514 1.00 82.00 90 THR A C 1
ATOM 722 O O . THR A 1 90 ? 13.631 14.768 -16.710 1.00 82.00 90 THR A O 1
ATOM 725 N N . PHE A 1 91 ? 12.731 14.555 -14.659 1.00 86.88 91 PHE A N 1
ATOM 726 C CA . PHE A 1 91 ? 11.641 13.637 -15.023 1.00 86.88 91 PHE A CA 1
ATOM 727 C C . PHE A 1 91 ? 10.322 14.095 -14.390 1.00 86.88 91 PHE A C 1
ATOM 729 O O . PHE A 1 91 ? 9.739 13.416 -13.543 1.00 86.88 91 PHE A O 1
ATOM 736 N N . HIS A 1 92 ? 9.890 15.313 -14.712 1.00 83.25 92 HIS A N 1
ATOM 737 C CA . HIS A 1 92 ? 8.683 15.886 -14.116 1.00 83.25 92 HIS A CA 1
ATOM 738 C C . HIS A 1 92 ? 7.436 15.090 -14.529 1.00 83.25 92 HIS A C 1
ATOM 740 O O . HIS A 1 92 ? 7.254 14.792 -15.707 1.00 83.25 92 HIS A O 1
ATOM 746 N N . HIS A 1 93 ? 6.569 14.772 -13.563 1.00 83.81 93 HIS A N 1
ATOM 747 C CA . HIS A 1 93 ? 5.293 14.079 -13.784 1.00 83.81 93 HIS A CA 1
ATOM 748 C C . HIS A 1 93 ? 5.398 12.693 -14.447 1.00 83.81 93 HIS A C 1
ATOM 750 O O . HIS A 1 93 ? 4.465 12.246 -15.126 1.00 83.81 93 HIS A O 1
ATOM 756 N N . HIS A 1 94 ? 6.528 11.999 -14.272 1.00 92.25 94 HIS A N 1
ATOM 757 C CA . HIS A 1 94 ? 6.705 10.654 -14.822 1.00 92.25 94 HIS A CA 1
ATOM 758 C C . HIS A 1 94 ? 5.755 9.632 -14.195 1.00 92.25 94 HIS A C 1
ATOM 760 O O . HIS A 1 94 ? 5.409 8.672 -14.868 1.00 92.25 94 HIS A O 1
ATOM 766 N N . GLU A 1 95 ? 5.270 9.863 -12.978 1.00 89.94 95 GLU A N 1
ATOM 767 C CA . GLU A 1 95 ? 4.244 9.055 -12.321 1.00 89.94 95 GLU A CA 1
ATOM 768 C C . GLU A 1 95 ? 2.907 9.099 -13.080 1.00 89.94 95 GLU A C 1
ATOM 770 O O . GLU A 1 95 ? 2.272 8.070 -13.303 1.00 89.94 95 GLU A O 1
ATOM 775 N N . VAL A 1 96 ? 2.515 10.274 -13.589 1.00 87.44 96 VAL A N 1
ATOM 776 C CA . VAL A 1 96 ? 1.256 10.451 -14.335 1.00 87.44 96 VAL A CA 1
ATOM 777 C C . VAL A 1 96 ? 1.363 9.861 -15.739 1.00 87.44 96 VAL A C 1
ATOM 779 O O . VAL A 1 96 ? 0.454 9.174 -16.212 1.00 87.44 96 VAL A O 1
ATOM 782 N N . VAL A 1 97 ? 2.474 10.134 -16.430 1.00 89.62 97 VAL A N 1
ATOM 783 C CA . VAL A 1 97 ? 2.732 9.569 -17.763 1.00 89.62 97 VAL A CA 1
ATOM 784 C C . VAL A 1 97 ? 2.919 8.055 -17.671 1.00 89.62 97 VAL A C 1
ATOM 786 O O . VAL A 1 97 ? 2.345 7.320 -18.475 1.00 89.62 97 VAL A O 1
ATOM 789 N N . GLY A 1 98 ? 3.648 7.597 -16.654 1.00 95.25 98 GLY A N 1
ATOM 790 C CA . GLY A 1 98 ? 3.893 6.194 -16.350 1.00 95.25 98 GLY A CA 1
ATOM 791 C C . GLY A 1 98 ? 2.597 5.432 -16.121 1.00 95.25 98 GLY A C 1
ATOM 792 O O . GLY A 1 98 ? 2.350 4.460 -16.823 1.00 95.25 98 GLY A O 1
ATOM 793 N N . ALA A 1 99 ? 1.700 5.928 -15.264 1.00 94.69 99 ALA A N 1
ATOM 794 C CA . ALA A 1 99 ? 0.400 5.298 -15.018 1.00 94.69 99 ALA A CA 1
ATOM 795 C C . ALA A 1 99 ? -0.423 5.110 -16.310 1.00 94.69 99 ALA A C 1
ATOM 797 O O . ALA A 1 99 ? -0.979 4.039 -16.565 1.00 94.69 99 ALA A O 1
ATOM 798 N N . ARG A 1 100 ? -0.452 6.119 -17.193 1.00 95.31 100 ARG A N 1
ATOM 799 C CA . ARG A 1 100 ? -1.145 6.014 -18.492 1.00 95.31 100 ARG A CA 1
ATOM 800 C C . ARG A 1 100 ? -0.522 4.947 -19.394 1.00 95.31 100 ARG A C 1
ATOM 802 O O . ARG A 1 100 ? -1.253 4.192 -20.036 1.00 95.31 100 ARG A O 1
ATOM 809 N N . MET A 1 101 ? 0.809 4.882 -19.439 1.00 97.81 101 MET A N 1
ATOM 810 C CA . MET A 1 101 ? 1.542 3.870 -20.206 1.00 97.81 101 MET A CA 1
ATOM 811 C C . MET A 1 101 ? 1.302 2.464 -19.651 1.00 97.81 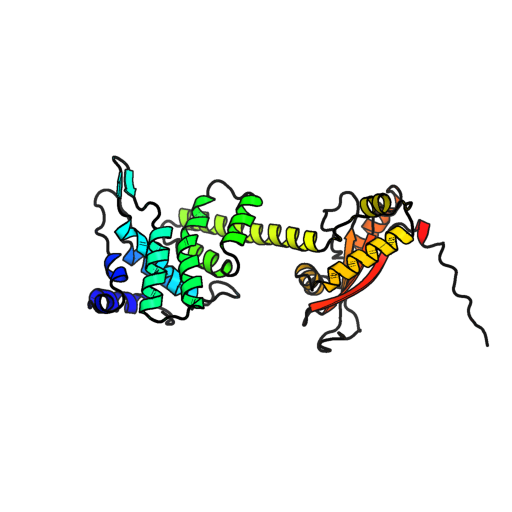101 MET A C 1
ATOM 813 O O . MET A 1 101 ? 0.978 1.559 -20.418 1.00 97.81 101 MET A O 1
ATOM 817 N N . THR A 1 102 ? 1.367 2.299 -18.330 1.00 98.44 102 THR A N 1
ATOM 818 C CA . THR A 1 102 ? 1.070 1.052 -17.615 1.00 98.44 102 THR A CA 1
ATOM 819 C C . THR A 1 102 ? -0.322 0.540 -17.952 1.00 98.44 102 THR A C 1
ATOM 821 O O . THR A 1 102 ? -0.464 -0.595 -18.410 1.00 98.44 102 THR A O 1
ATOM 824 N N . LYS A 1 103 ? -1.350 1.392 -17.837 1.00 97.94 103 LYS A N 1
ATOM 825 C CA . LYS A 1 103 ? -2.733 1.023 -18.163 1.00 97.94 103 LYS A CA 1
ATOM 826 C C . LYS A 1 103 ? -2.876 0.543 -19.605 1.00 97.94 103 LYS A C 1
ATOM 828 O O . LYS A 1 103 ? -3.535 -0.465 -19.860 1.00 97.94 103 LYS A O 1
ATOM 833 N N . ALA A 1 104 ? -2.265 1.253 -20.555 1.00 97.38 104 ALA A N 1
ATOM 834 C CA . ALA A 1 104 ? -2.303 0.877 -21.965 1.00 97.38 104 ALA A CA 1
ATOM 835 C C . ALA A 1 104 ? -1.589 -0.463 -22.218 1.00 97.38 104 ALA A C 1
ATOM 837 O O . ALA A 1 104 ? -2.144 -1.337 -22.889 1.00 97.38 104 ALA A O 1
ATOM 838 N N . ARG A 1 105 ? -0.395 -0.651 -21.642 1.00 98.31 105 ARG A N 1
ATOM 839 C CA . ARG A 1 105 ? 0.415 -1.860 -21.828 1.00 98.31 105 ARG A CA 1
ATOM 840 C C . ARG A 1 105 ? -0.230 -3.091 -21.199 1.00 98.31 105 ARG A C 1
ATOM 842 O O . ARG A 1 105 ? -0.341 -4.111 -21.872 1.00 98.31 105 ARG A O 1
ATOM 849 N N . LEU A 1 106 ? -0.717 -3.009 -19.963 1.00 98.44 106 LEU A N 1
ATOM 850 C CA . LEU A 1 106 ? -1.371 -4.143 -19.299 1.00 98.44 106 LEU A CA 1
ATOM 851 C C . LEU A 1 106 ? -2.663 -4.567 -20.018 1.00 98.44 106 LEU A C 1
ATOM 853 O O . LEU A 1 106 ? -2.911 -5.763 -20.170 1.00 98.44 106 LEU A O 1
ATOM 857 N N . LYS A 1 107 ? -3.439 -3.612 -20.555 1.00 98.25 107 LYS A N 1
ATOM 858 C CA . LYS A 1 107 ? -4.599 -3.919 -21.413 1.00 98.25 107 LYS A CA 1
ATOM 859 C C . LYS A 1 107 ? -4.201 -4.624 -22.708 1.00 98.25 107 LYS A C 1
ATOM 861 O O . LYS A 1 107 ? -4.873 -5.571 -23.116 1.00 98.25 107 LYS A O 1
ATOM 866 N N . ALA A 1 108 ? -3.122 -4.182 -23.357 1.00 98.12 108 ALA A N 1
ATOM 867 C CA . ALA A 1 108 ? -2.603 -4.839 -24.558 1.00 98.12 108 ALA A CA 1
ATOM 868 C C . ALA A 1 108 ? -2.139 -6.276 -24.260 1.00 98.12 108 ALA A C 1
ATOM 870 O O . ALA A 1 108 ? -2.419 -7.182 -25.041 1.00 98.12 108 ALA A O 1
ATOM 871 N N . LEU A 1 109 ? -1.523 -6.483 -23.092 1.00 97.56 109 LEU A N 1
ATOM 872 C CA . LEU A 1 109 ? -1.098 -7.787 -22.573 1.00 97.56 109 LEU A CA 1
ATOM 873 C C . LEU A 1 109 ? -2.240 -8.636 -21.984 1.00 97.56 109 LEU A C 1
ATOM 875 O O . LEU A 1 109 ? -1.982 -9.738 -21.513 1.00 97.56 109 LEU A O 1
ATOM 879 N N . LYS A 1 110 ? -3.491 -8.156 -22.042 1.00 98.00 110 LYS A N 1
ATOM 880 C CA . LYS A 1 110 ? -4.704 -8.879 -21.620 1.00 98.00 110 LYS A CA 1
ATOM 881 C C . LYS A 1 110 ? -4.755 -9.248 -20.128 1.00 98.00 110 LYS A C 1
ATOM 883 O O . LYS A 1 110 ? -5.381 -10.243 -19.773 1.00 98.00 110 LYS A O 1
ATOM 888 N N . TYR A 1 111 ? -4.158 -8.432 -19.257 1.00 98.06 111 TYR A N 1
ATOM 889 C CA . TYR A 1 111 ? -4.381 -8.546 -17.809 1.00 98.06 111 TYR A CA 1
ATOM 890 C C . TYR A 1 111 ? -5.839 -8.234 -17.440 1.00 98.06 111 TYR A C 1
ATOM 892 O O . TYR A 1 111 ? -6.550 -7.555 -18.190 1.00 98.06 111 TYR A O 1
ATOM 900 N N . SER A 1 112 ? -6.281 -8.729 -16.280 1.00 98.12 112 SER A N 1
ATOM 901 C CA . SER A 1 112 ? -7.628 -8.465 -15.775 1.00 98.12 112 SER A CA 1
ATOM 902 C C . SER A 1 112 ? -7.828 -6.969 -15.500 1.00 98.12 112 SER A C 1
ATOM 904 O O . SER A 1 112 ? -6.874 -6.246 -15.208 1.00 98.12 112 SER A O 1
ATOM 906 N N . SER A 1 113 ? -9.070 -6.481 -15.573 1.00 96.06 113 SER A N 1
ATOM 907 C CA . SER A 1 113 ? -9.364 -5.072 -15.267 1.00 96.06 113 SER A CA 1
ATOM 908 C C . SER A 1 113 ? -8.940 -4.689 -13.846 1.00 96.06 113 SER A C 1
ATOM 910 O O . SER A 1 113 ? -8.424 -3.594 -13.649 1.00 96.06 113 SER A O 1
ATOM 912 N N . GLN A 1 114 ? -9.097 -5.607 -12.885 1.00 96.75 114 GLN A N 1
ATOM 913 C CA . GLN A 1 114 ? -8.699 -5.399 -11.495 1.00 96.75 114 GLN A CA 1
ATOM 914 C C . GLN A 1 114 ? -7.183 -5.210 -11.368 1.00 96.75 114 GLN A C 1
ATOM 916 O O . GLN A 1 114 ? -6.749 -4.227 -10.771 1.00 96.75 114 GLN A O 1
ATOM 921 N N . ASP A 1 115 ? -6.382 -6.082 -11.988 1.00 97.81 115 ASP A N 1
ATOM 922 C CA . ASP A 1 115 ? -4.917 -5.961 -11.953 1.00 97.81 115 ASP A CA 1
ATOM 923 C C . ASP A 1 115 ? -4.459 -4.684 -12.656 1.00 97.81 115 ASP A C 1
ATOM 925 O O . ASP A 1 115 ? -3.588 -3.970 -12.164 1.00 97.81 115 ASP A O 1
ATOM 929 N N . VAL A 1 116 ? -5.060 -4.373 -13.812 1.00 98.25 116 VAL A N 1
ATOM 930 C CA . VAL A 1 116 ? -4.758 -3.156 -14.571 1.00 98.25 116 VAL A CA 1
ATOM 931 C C . VAL A 1 116 ? -4.962 -1.926 -13.697 1.00 98.25 116 VAL A C 1
ATOM 933 O O . VAL A 1 116 ? -4.079 -1.069 -13.662 1.00 98.25 116 VAL A O 1
ATOM 936 N N . ASP A 1 117 ? -6.101 -1.820 -13.016 1.00 96.38 117 ASP A N 1
ATOM 937 C CA . ASP A 1 117 ? -6.411 -0.656 -12.192 1.00 96.38 117 ASP A CA 1
ATOM 938 C C . ASP A 1 117 ? -5.516 -0.601 -10.943 1.00 96.38 117 ASP A C 1
ATOM 940 O O . ASP A 1 117 ? -4.943 0.454 -10.672 1.00 96.38 117 ASP A O 1
ATOM 944 N N . ALA A 1 118 ? -5.275 -1.731 -10.268 1.00 98.06 118 ALA A N 1
ATOM 945 C CA . ALA A 1 118 ? -4.405 -1.793 -9.091 1.00 98.06 118 ALA A CA 1
ATOM 946 C C . ALA A 1 118 ? -2.947 -1.410 -9.401 1.00 98.06 118 ALA A C 1
ATOM 948 O O . ALA A 1 118 ? -2.359 -0.550 -8.745 1.00 98.06 118 ALA A O 1
ATOM 949 N N . ILE A 1 119 ? -2.363 -2.004 -10.446 1.00 98.75 119 ILE A N 1
ATOM 950 C CA . ILE A 1 119 ? -0.977 -1.733 -10.849 1.00 98.75 119 ILE A CA 1
ATOM 951 C C . ILE A 1 119 ? -0.842 -0.292 -11.357 1.00 98.75 119 ILE A C 1
ATOM 953 O O . ILE A 1 119 ? 0.148 0.377 -11.065 1.00 98.75 119 ILE A O 1
ATOM 957 N N . THR A 1 120 ? -1.835 0.210 -12.098 1.00 98.06 120 THR A N 1
ATOM 958 C CA . THR A 1 120 ? -1.838 1.603 -12.575 1.00 98.06 120 THR A CA 1
ATOM 959 C C . THR A 1 120 ? -1.859 2.591 -11.413 1.00 98.06 120 THR A C 1
ATOM 961 O O . THR A 1 120 ? -1.109 3.567 -11.448 1.00 98.06 120 THR A O 1
ATOM 964 N N . GLU A 1 121 ? -2.681 2.339 -10.394 1.00 97.88 121 GLU A N 1
ATOM 965 C CA . GLU A 1 121 ? -2.782 3.202 -9.216 1.00 97.88 121 GLU A CA 1
ATOM 966 C C . GLU A 1 121 ? -1.476 3.202 -8.412 1.00 97.88 121 GLU A C 1
ATOM 968 O O . GLU A 1 121 ? -0.944 4.265 -8.100 1.00 97.88 121 GLU A O 1
ATOM 973 N N . LEU A 1 122 ? -0.871 2.032 -8.179 1.00 98.50 122 LEU A N 1
ATOM 974 C CA . LEU A 1 122 ? 0.439 1.941 -7.521 1.00 98.50 122 LEU A CA 1
ATOM 975 C C . LEU A 1 122 ? 1.520 2.736 -8.265 1.00 98.50 122 LEU A C 1
ATOM 977 O O . LEU A 1 122 ? 2.292 3.468 -7.644 1.00 98.50 122 LEU A O 1
ATOM 981 N N . VAL A 1 123 ? 1.550 2.654 -9.599 1.00 98.06 123 VAL A N 1
ATOM 982 C CA . VAL A 1 123 ? 2.467 3.454 -10.428 1.00 98.06 123 VAL A CA 1
ATOM 983 C C . VAL A 1 123 ? 2.148 4.949 -10.333 1.00 98.06 123 VAL A C 1
ATOM 985 O O . VAL A 1 123 ? 3.067 5.760 -10.306 1.00 98.06 123 VAL A O 1
ATOM 988 N N . ALA A 1 124 ? 0.882 5.353 -10.240 1.00 94.31 124 ALA A N 1
ATOM 989 C CA . ALA A 1 124 ? 0.525 6.761 -10.057 1.00 94.31 124 ALA A CA 1
ATOM 990 C C . ALA A 1 124 ? 0.954 7.301 -8.678 1.00 94.31 124 ALA A C 1
ATOM 992 O O . ALA A 1 124 ? 1.307 8.476 -8.548 1.00 94.31 124 ALA A O 1
ATOM 993 N N . LEU A 1 125 ? 0.939 6.447 -7.651 1.00 94.81 125 LEU A N 1
ATOM 994 C CA . LEU A 1 125 ? 1.198 6.823 -6.263 1.00 94.81 125 LEU A CA 1
ATOM 995 C C . LEU A 1 125 ? 2.652 6.635 -5.813 1.00 94.81 125 LEU A C 1
ATOM 997 O O . LEU A 1 125 ? 2.996 7.130 -4.743 1.00 94.81 125 LEU A O 1
ATOM 1001 N N . HIS A 1 126 ? 3.521 5.983 -6.590 1.00 94.94 126 HIS A N 1
ATOM 1002 C CA . HIS A 1 126 ? 4.847 5.558 -6.109 1.00 94.94 126 HIS A CA 1
ATOM 1003 C C . HIS A 1 126 ? 5.738 6.699 -5.566 1.00 94.94 126 HIS A C 1
ATOM 1005 O O . HIS A 1 126 ? 6.530 6.485 -4.654 1.00 94.94 126 HIS A O 1
ATOM 1011 N N . LEU A 1 127 ? 5.576 7.942 -6.042 1.00 89.94 127 LEU A N 1
ATOM 1012 C CA . LEU A 1 127 ? 6.318 9.104 -5.522 1.00 89.94 127 LEU A CA 1
ATOM 1013 C C . LEU A 1 127 ? 5.688 9.757 -4.286 1.00 89.94 127 LEU A C 1
ATOM 1015 O O . LEU A 1 127 ? 6.288 10.665 -3.700 1.00 89.94 127 LEU A O 1
ATOM 1019 N N . ARG A 1 128 ? 4.472 9.359 -3.889 1.00 87.88 128 ARG A N 1
ATOM 1020 C CA . ARG A 1 128 ? 3.702 10.033 -2.832 1.00 87.88 128 ARG A CA 1
ATOM 1021 C C . ARG A 1 128 ? 4.480 10.126 -1.537 1.00 87.88 128 ARG A C 1
ATOM 1023 O O . ARG A 1 128 ? 4.519 11.207 -0.951 1.00 87.88 128 ARG A O 1
ATOM 1030 N N . PHE A 1 129 ? 5.165 9.058 -1.140 1.00 86.25 129 PHE A N 1
ATOM 1031 C CA . PHE A 1 129 ? 5.994 9.055 0.062 1.00 86.25 129 PHE A CA 1
ATOM 1032 C C . PHE A 1 129 ? 7.029 10.193 0.073 1.00 86.25 129 PHE A C 1
ATOM 1034 O O . PHE A 1 129 ? 7.204 10.882 1.080 1.00 86.25 129 PHE A O 1
ATOM 1041 N N . HIS A 1 130 ? 7.670 10.466 -1.067 1.00 80.88 130 HIS A N 1
ATOM 1042 C CA . HIS A 1 130 ? 8.684 11.516 -1.178 1.00 80.88 130 HIS A CA 1
ATOM 1043 C C . HIS A 1 130 ? 8.109 12.929 -1.046 1.00 80.88 130 HIS A C 1
ATOM 1045 O O . HIS A 1 130 ? 8.804 13.829 -0.572 1.00 80.88 130 HIS A O 1
ATOM 1051 N N . THR A 1 131 ? 6.840 13.134 -1.413 1.00 72.75 131 THR A N 1
ATOM 1052 C CA . THR A 1 131 ? 6.191 14.454 -1.324 1.00 72.75 131 THR A CA 1
ATOM 1053 C C . THR A 1 131 ? 5.953 14.920 0.115 1.00 72.75 131 THR A C 1
ATOM 1055 O O . THR A 1 131 ? 5.849 16.119 0.363 1.00 72.75 131 THR A O 1
ATOM 1058 N N . TYR A 1 132 ? 5.961 13.997 1.080 1.00 67.69 132 TYR A N 1
ATOM 1059 C CA . TYR A 1 132 ? 5.746 14.276 2.503 1.00 67.69 132 TYR A CA 1
ATOM 1060 C C . TYR A 1 132 ? 7.040 14.362 3.324 1.00 67.69 132 TYR A C 1
ATOM 1062 O O . TYR A 1 132 ? 7.009 14.440 4.551 1.00 67.69 132 TYR A O 1
ATOM 1070 N N . ALA A 1 133 ? 8.202 14.406 2.665 1.00 58.25 133 ALA A N 1
ATOM 1071 C CA . ALA A 1 133 ? 9.516 14.355 3.309 1.00 58.25 133 ALA A CA 1
ATOM 1072 C C . ALA A 1 133 ? 9.817 15.484 4.325 1.00 58.25 133 ALA A C 1
ATOM 1074 O O . ALA A 1 133 ? 10.786 15.355 5.076 1.00 58.25 133 ALA A O 1
ATOM 1075 N N . MET A 1 134 ? 9.029 16.569 4.350 1.00 57.56 134 MET A N 1
ATOM 1076 C CA . MET A 1 134 ? 9.159 17.685 5.304 1.00 57.56 134 MET A CA 1
ATOM 1077 C C . MET A 1 134 ? 8.352 17.505 6.599 1.00 57.56 134 MET A C 1
ATOM 1079 O O . MET A 1 134 ? 8.453 18.342 7.492 1.00 57.56 134 MET A O 1
ATOM 1083 N N . GLY A 1 135 ? 7.592 16.417 6.731 1.00 65.94 135 GLY A N 1
ATOM 1084 C CA . GLY A 1 135 ? 6.872 16.088 7.954 1.00 65.94 135 GLY A CA 1
ATOM 1085 C C . GLY A 1 135 ? 5.505 15.486 7.673 1.00 65.94 135 GLY A C 1
ATOM 1086 O O . GLY A 1 135 ? 4.749 15.953 6.821 1.00 65.94 135 GLY A O 1
ATOM 1087 N N . TRP A 1 136 ? 5.171 14.462 8.445 1.00 75.69 136 TRP A N 1
ATOM 1088 C CA . TRP A 1 136 ? 3.843 13.876 8.442 1.00 75.69 136 TRP A CA 1
ATOM 1089 C C . TRP A 1 136 ? 2.979 14.675 9.420 1.00 75.69 136 TRP A C 1
ATOM 1091 O O . TRP A 1 136 ? 3.294 14.811 10.595 1.00 75.69 136 TRP A O 1
ATOM 1101 N N . THR A 1 137 ? 1.905 15.290 8.957 1.00 81.12 137 THR A N 1
ATOM 1102 C CA . THR A 1 137 ? 0.819 15.739 9.843 1.00 81.12 137 THR A CA 1
ATOM 1103 C C . THR A 1 137 ? -0.258 14.661 9.832 1.00 81.12 137 THR A C 1
ATOM 1105 O O . THR A 1 137 ? -0.315 13.884 8.879 1.00 81.12 137 THR A O 1
ATOM 1108 N N . ASP A 1 138 ? -1.149 14.613 10.822 1.00 77.31 138 ASP A N 1
ATOM 1109 C CA . ASP A 1 138 ? -2.250 13.632 10.806 1.00 77.31 138 ASP A CA 1
ATOM 1110 C C . ASP A 1 138 ? -3.098 13.783 9.529 1.00 77.31 138 ASP A C 1
ATOM 1112 O O . ASP A 1 138 ? -3.508 12.806 8.913 1.00 77.31 138 ASP A O 1
ATOM 1116 N N . SER A 1 139 ? -3.269 15.009 9.028 1.00 72.12 139 SER A N 1
ATOM 1117 C CA . SER A 1 139 ? -3.923 15.271 7.738 1.00 72.12 139 SER A CA 1
ATOM 1118 C C . SER A 1 139 ? -3.138 14.759 6.522 1.00 72.12 139 SER A C 1
ATOM 1120 O O . SER A 1 139 ? -3.748 14.342 5.538 1.00 72.12 139 SER A O 1
ATOM 1122 N N . ALA A 1 140 ? -1.802 14.782 6.560 1.00 76.12 140 ALA A N 1
ATOM 1123 C CA . ALA A 1 140 ? -0.968 14.197 5.509 1.00 76.12 140 ALA A CA 1
ATOM 1124 C C . ALA A 1 140 ? -1.032 12.664 5.523 1.00 76.12 140 ALA A C 1
ATOM 1126 O O . ALA A 1 140 ? -1.191 12.065 4.464 1.00 76.12 140 ALA A O 1
ATOM 1127 N N . VAL A 1 141 ? -0.992 12.051 6.711 1.00 82.88 141 VAL A N 1
ATOM 1128 C CA . VAL A 1 141 ? -1.161 10.600 6.894 1.00 82.88 141 VAL A CA 1
ATOM 1129 C C . VAL A 1 141 ? -2.514 10.149 6.345 1.00 82.88 141 VAL A C 1
ATOM 1131 O O . VAL A 1 141 ? -2.568 9.238 5.528 1.00 82.88 141 VAL A O 1
ATOM 1134 N N . ARG A 1 142 ? -3.602 10.849 6.687 1.00 77.50 142 ARG A N 1
ATOM 1135 C CA . ARG A 1 142 ? -4.949 10.530 6.177 1.00 77.50 142 ARG A CA 1
ATOM 1136 C C . ARG A 1 142 ? -5.065 10.646 4.672 1.00 77.50 142 ARG A C 1
ATOM 1138 O O . ARG A 1 142 ? -5.707 9.819 4.038 1.00 77.50 142 ARG A O 1
ATOM 1145 N N . ARG A 1 143 ? -4.432 11.667 4.090 1.00 76.00 143 ARG A N 1
ATOM 1146 C CA . ARG A 1 143 ? -4.368 11.803 2.634 1.00 76.00 143 ARG A CA 1
ATOM 1147 C C . ARG A 1 143 ? -3.635 10.619 2.012 1.00 76.00 143 ARG A C 1
ATOM 1149 O O . ARG A 1 143 ? -4.163 10.050 1.075 1.00 76.00 143 ARG A O 1
ATOM 1156 N N . TYR A 1 144 ? -2.485 10.229 2.557 1.00 83.00 144 TYR A N 1
ATOM 1157 C CA . TYR A 1 144 ? -1.723 9.083 2.063 1.00 83.00 144 TYR A CA 1
ATOM 1158 C C . TYR A 1 144 ? -2.534 7.779 2.122 1.00 83.00 144 TYR A C 1
ATOM 1160 O O . TYR A 1 144 ? -2.641 7.088 1.115 1.00 83.00 144 TYR A O 1
ATOM 1168 N N . VAL A 1 145 ? -3.172 7.493 3.263 1.00 83.81 145 VAL A N 1
ATOM 1169 C CA . VAL A 1 145 ? -4.029 6.307 3.448 1.00 83.81 145 VAL A CA 1
ATOM 1170 C C . VAL A 1 145 ? -5.214 6.320 2.489 1.00 83.81 145 VAL A C 1
ATOM 1172 O O . VAL A 1 145 ? -5.470 5.327 1.821 1.00 83.81 145 VAL A O 1
ATOM 1175 N N . ARG A 1 146 ? -5.926 7.446 2.379 1.00 79.12 146 ARG A N 1
ATOM 1176 C CA . ARG A 1 146 ? -7.093 7.564 1.497 1.00 79.12 146 ARG A CA 1
ATOM 1177 C C . ARG A 1 146 ? -6.718 7.452 0.023 1.00 79.12 146 ARG A C 1
ATOM 1179 O O . ARG A 1 146 ? -7.448 6.818 -0.727 1.00 79.12 146 ARG A O 1
ATOM 1186 N N . ASP A 1 147 ? -5.628 8.095 -0.386 1.00 80.06 147 ASP A N 1
ATOM 1187 C CA . ASP A 1 147 ? -5.170 8.060 -1.772 1.00 80.06 147 ASP A CA 1
ATOM 1188 C C . ASP A 1 147 ? -4.747 6.621 -2.149 1.00 80.06 147 ASP A C 1
ATOM 1190 O O . ASP A 1 147 ? -5.070 6.176 -3.241 1.00 80.06 147 ASP A O 1
ATOM 1194 N N . ALA A 1 148 ? -4.105 5.869 -1.242 1.00 87.81 148 ALA A N 1
ATOM 1195 C CA . ALA A 1 148 ? -3.738 4.464 -1.472 1.00 87.81 148 ALA A CA 1
ATOM 1196 C C . ALA A 1 148 ? -4.918 3.478 -1.360 1.00 87.81 148 ALA A C 1
ATOM 1198 O O . ALA A 1 148 ? -4.946 2.454 -2.045 1.00 87.81 148 ALA A O 1
ATOM 1199 N N . GLY A 1 149 ? -5.888 3.766 -0.489 1.00 87.94 149 GLY A N 1
ATOM 1200 C CA . GLY A 1 149 ? -7.068 2.937 -0.261 1.00 87.94 149 GLY A CA 1
ATOM 1201 C C . GLY A 1 149 ? -6.706 1.477 0.059 1.00 87.94 149 GLY A C 1
ATOM 1202 O O . GLY A 1 149 ? -5.910 1.240 0.970 1.00 87.94 149 GLY A O 1
ATOM 1203 N N . PRO A 1 150 ? -7.260 0.487 -0.670 1.00 87.50 150 PRO A N 1
ATOM 1204 C CA . PRO A 1 150 ? -6.980 -0.927 -0.420 1.00 87.50 150 PRO A CA 1
ATOM 1205 C C . PRO A 1 150 ? -5.543 -1.344 -0.775 1.00 87.50 150 PRO A C 1
ATOM 1207 O O . PRO A 1 150 ? -5.126 -2.417 -0.365 1.00 87.50 150 PRO A O 1
ATOM 1210 N N . LEU A 1 151 ? -4.787 -0.512 -1.505 1.00 93.94 151 LEU A N 1
ATOM 1211 C CA . LEU A 1 151 ? -3.426 -0.806 -1.979 1.00 93.94 151 LEU A CA 1
ATOM 1212 C C . LEU A 1 151 ? -2.337 -0.270 -1.040 1.00 93.94 151 LEU A C 1
ATOM 1214 O O . LEU A 1 151 ? -1.179 -0.112 -1.432 1.00 93.94 151 LEU A O 1
ATOM 1218 N N . LEU A 1 152 ? -2.704 0.095 0.190 1.00 91.81 152 LEU A N 1
ATOM 1219 C CA . LEU A 1 152 ? -1.793 0.717 1.146 1.00 91.81 152 LEU A CA 1
ATOM 1220 C C . LEU A 1 152 ? -0.585 -0.174 1.469 1.00 91.81 152 LEU A C 1
ATOM 1222 O O . LEU A 1 152 ? 0.542 0.324 1.526 1.00 91.81 152 LEU A O 1
ATOM 1226 N N . ASN A 1 153 ? -0.809 -1.478 1.645 1.00 92.75 153 ASN A N 1
ATOM 1227 C CA . ASN A 1 153 ? 0.260 -2.433 1.932 1.00 92.75 153 ASN A CA 1
ATOM 1228 C C . ASN A 1 153 ? 1.208 -2.558 0.733 1.00 92.75 153 ASN A C 1
ATOM 1230 O O . ASN A 1 153 ? 2.422 -2.420 0.885 1.00 92.75 153 ASN A O 1
ATOM 1234 N N . GLU A 1 154 ? 0.664 -2.731 -0.472 1.00 96.94 154 GLU A N 1
ATOM 1235 C CA . GLU A 1 154 ? 1.426 -2.794 -1.718 1.00 96.94 154 GLU A CA 1
ATOM 1236 C C . GLU A 1 154 ? 2.246 -1.519 -1.950 1.00 96.94 154 GLU A C 1
ATOM 1238 O O . GLU A 1 154 ? 3.418 -1.603 -2.321 1.00 96.94 154 GLU A O 1
ATOM 1243 N N . LEU A 1 155 ? 1.673 -0.338 -1.685 1.00 95.69 155 LEU A N 1
ATOM 1244 C CA . LEU A 1 155 ? 2.363 0.944 -1.832 1.00 95.69 155 LEU A CA 1
ATOM 1245 C C . LEU A 1 155 ? 3.521 1.087 -0.835 1.00 95.69 155 LEU A C 1
ATOM 1247 O O . LEU A 1 155 ? 4.603 1.555 -1.207 1.00 95.69 155 LEU A O 1
ATOM 1251 N N . ASN A 1 156 ? 3.327 0.665 0.416 1.00 93.69 156 ASN A N 1
ATOM 1252 C CA . ASN A 1 156 ? 4.379 0.696 1.432 1.00 93.69 156 ASN A CA 1
ATOM 1253 C C . ASN A 1 156 ? 5.527 -0.260 1.077 1.00 93.69 156 ASN A C 1
ATOM 1255 O O . ASN A 1 156 ? 6.694 0.137 1.141 1.00 93.69 156 ASN A O 1
ATOM 1259 N N . VAL A 1 157 ? 5.214 -1.481 0.627 1.00 95.56 157 VAL A N 1
ATOM 1260 C CA . VAL A 1 157 ? 6.222 -2.440 0.145 1.00 95.56 157 VAL A CA 1
ATOM 1261 C C . VAL A 1 157 ? 6.971 -1.873 -1.060 1.00 95.56 157 VAL A C 1
ATOM 1263 O O . VAL A 1 157 ? 8.201 -1.842 -1.048 1.00 95.56 157 VAL A O 1
ATOM 1266 N N . LEU A 1 158 ? 6.256 -1.359 -2.066 1.00 96.81 158 LEU A N 1
ATOM 1267 C CA . LEU A 1 158 ? 6.859 -0.762 -3.259 1.00 96.81 158 LEU A CA 1
ATOM 1268 C C . LEU A 1 158 ? 7.838 0.359 -2.887 1.00 96.81 158 LEU A C 1
ATOM 1270 O O . LEU A 1 158 ? 8.979 0.357 -3.343 1.00 96.81 158 LEU A O 1
ATOM 1274 N N . THR A 1 159 ? 7.425 1.261 -1.996 1.00 93.31 159 THR A N 1
ATOM 1275 C CA . THR A 1 159 ? 8.251 2.381 -1.520 1.00 93.31 159 THR A CA 1
ATOM 1276 C C . THR A 1 159 ? 9.517 1.903 -0.802 1.00 93.31 159 THR A C 1
ATOM 1278 O O . THR A 1 159 ? 10.599 2.461 -1.002 1.00 93.31 159 THR A O 1
ATOM 1281 N N . ARG A 1 160 ? 9.421 0.854 0.030 1.00 92.31 160 ARG A N 1
ATOM 1282 C CA . ARG A 1 160 ? 10.592 0.257 0.698 1.00 92.31 160 ARG A CA 1
ATOM 1283 C C . ARG A 1 160 ? 11.554 -0.352 -0.322 1.00 92.31 160 ARG A C 1
ATOM 1285 O O . ARG A 1 160 ? 12.759 -0.112 -0.238 1.00 92.31 160 ARG A O 1
ATOM 1292 N N . CYS A 1 161 ? 11.035 -1.099 -1.295 1.00 93.75 161 CYS A N 1
ATOM 1293 C CA . CYS A 1 161 ? 11.832 -1.763 -2.327 1.00 93.75 161 CYS A CA 1
ATOM 1294 C C . CYS A 1 161 ? 12.502 -0.777 -3.297 1.00 93.75 161 CYS A C 1
ATOM 1296 O O . CYS A 1 161 ? 13.598 -1.064 -3.793 1.00 93.75 161 CYS A O 1
ATOM 1298 N N . ASP A 1 162 ? 11.875 0.379 -3.537 1.00 92.56 162 ASP A N 1
ATOM 1299 C CA . ASP A 1 162 ? 12.381 1.440 -4.413 1.00 92.56 162 ASP A CA 1
ATOM 1300 C C . ASP A 1 162 ? 13.657 2.113 -3.870 1.00 92.56 162 ASP A C 1
ATOM 1302 O O . ASP A 1 162 ? 14.515 2.622 -4.602 1.00 92.56 162 ASP A O 1
ATOM 1306 N N . CYS A 1 163 ? 13.879 2.016 -2.557 1.00 85.94 163 CYS A N 1
ATOM 1307 C CA . CYS A 1 163 ? 15.114 2.444 -1.919 1.00 85.94 163 CYS A CA 1
ATOM 1308 C C . CYS A 1 163 ? 16.306 1.528 -2.286 1.00 85.94 163 CYS A C 1
ATOM 1310 O O . CYS A 1 163 ? 16.807 0.746 -1.483 1.00 85.94 163 CYS A O 1
ATOM 1312 N N . THR A 1 164 ? 16.852 1.688 -3.494 1.00 81.00 164 THR A N 1
ATOM 1313 C CA . THR A 1 164 ? 17.985 0.892 -4.014 1.00 81.00 164 THR A CA 1
ATOM 1314 C C . THR A 1 164 ? 19.363 1.502 -3.716 1.00 81.00 164 THR A C 1
ATOM 1316 O O . THR A 1 164 ? 20.379 1.139 -4.325 1.00 81.00 164 THR A O 1
ATOM 1319 N N . THR A 1 165 ? 19.444 2.527 -2.862 1.00 80.00 165 THR A N 1
ATOM 1320 C CA . THR A 1 165 ? 20.708 3.229 -2.579 1.00 80.00 165 THR A CA 1
ATOM 1321 C C . THR A 1 165 ? 21.744 2.294 -1.946 1.00 80.00 165 THR A C 1
ATOM 1323 O O . THR A 1 165 ? 21.454 1.597 -0.986 1.00 80.00 165 THR A O 1
ATOM 1326 N N . ARG A 1 166 ? 22.991 2.335 -2.441 1.00 77.38 166 ARG A N 1
ATOM 1327 C CA . ARG A 1 166 ? 24.131 1.629 -1.818 1.00 77.38 166 ARG A CA 1
ATOM 1328 C C . ARG A 1 166 ? 24.670 2.350 -0.576 1.00 77.38 166 ARG A C 1
ATOM 1330 O O . ARG A 1 166 ? 25.550 1.844 0.103 1.00 77.38 166 ARG A O 1
ATOM 1337 N N . ASN A 1 167 ? 24.193 3.566 -0.304 1.00 86.25 167 ASN A N 1
ATOM 1338 C CA . ASN A 1 167 ? 24.578 4.319 0.884 1.00 86.25 167 ASN A CA 1
ATOM 1339 C C . ASN A 1 167 ? 23.718 3.877 2.074 1.00 86.25 167 ASN A C 1
ATOM 1341 O O . ASN A 1 167 ? 22.562 4.292 2.182 1.00 86.25 167 ASN A O 1
ATOM 1345 N N . GLU A 1 168 ? 24.314 3.093 2.970 1.00 85.81 168 GLU A N 1
ATOM 1346 C CA . GLU A 1 168 ? 23.664 2.538 4.162 1.00 85.81 168 GLU A CA 1
ATOM 1347 C C . GLU A 1 168 ? 23.024 3.608 5.052 1.00 85.81 168 GLU A C 1
ATOM 1349 O O . GLU A 1 168 ? 21.898 3.437 5.510 1.00 85.81 168 GLU A O 1
ATOM 1354 N N . LYS A 1 169 ? 23.681 4.761 5.245 1.00 87.44 169 LYS A N 1
ATOM 1355 C CA . LYS A 1 169 ? 23.129 5.854 6.066 1.00 87.44 169 LYS A CA 1
ATOM 1356 C C . LYS A 1 169 ? 21.836 6.410 5.468 1.00 87.44 169 LYS A C 1
ATOM 1358 O O . LYS A 1 169 ? 20.895 6.700 6.202 1.00 87.44 169 LYS A O 1
ATOM 1363 N N . LYS A 1 170 ? 21.782 6.560 4.138 1.00 84.12 170 LYS A N 1
ATOM 1364 C CA . LYS A 1 170 ? 20.570 7.014 3.433 1.00 84.12 170 LYS A CA 1
ATOM 1365 C C . LYS A 1 170 ? 19.466 5.959 3.479 1.00 84.12 170 LYS A C 1
ATOM 1367 O O . LYS A 1 170 ? 18.321 6.325 3.719 1.00 84.12 170 LYS A O 1
ATOM 1372 N N . ALA A 1 171 ? 19.813 4.685 3.286 1.00 86.25 171 ALA A N 1
ATOM 1373 C CA . ALA A 1 171 ? 18.861 3.581 3.384 1.00 86.25 171 ALA A CA 1
ATOM 1374 C C . ALA A 1 171 ? 18.239 3.508 4.787 1.00 86.25 171 ALA A C 1
ATOM 1376 O O . ALA A 1 171 ? 17.019 3.497 4.918 1.00 86.25 171 ALA A O 1
ATOM 1377 N N . LEU A 1 172 ? 19.062 3.579 5.839 1.00 88.00 172 LEU A N 1
ATOM 1378 C CA . LEU A 1 172 ? 18.602 3.558 7.228 1.00 88.00 172 LEU A CA 1
ATOM 1379 C C . LEU A 1 172 ? 17.688 4.744 7.561 1.00 88.00 172 LEU A C 1
ATOM 1381 O O . LEU A 1 172 ? 16.694 4.582 8.263 1.00 88.00 172 LEU A O 1
ATOM 1385 N N . LEU A 1 173 ? 18.005 5.942 7.060 1.00 87.75 173 LEU A N 1
ATOM 1386 C CA . LEU A 1 173 ? 17.156 7.118 7.258 1.00 87.75 173 LEU A CA 1
ATOM 1387 C C . LEU A 1 173 ? 15.781 6.947 6.597 1.00 87.75 173 LEU A C 1
ATOM 1389 O O . LEU A 1 173 ? 14.774 7.319 7.194 1.00 87.75 173 LEU A O 1
ATOM 1393 N N . LEU A 1 174 ? 15.737 6.401 5.380 1.00 85.31 174 LEU A N 1
ATOM 1394 C CA . LEU A 1 174 ? 14.485 6.135 4.669 1.00 85.31 174 LEU A CA 1
ATOM 1395 C C . LEU A 1 174 ? 13.667 5.043 5.362 1.00 85.31 174 LEU A C 1
ATOM 1397 O O . LEU A 1 174 ? 12.474 5.244 5.569 1.00 85.31 174 LEU A O 1
ATOM 1401 N N . ALA A 1 175 ? 14.310 3.958 5.801 1.00 87.25 175 ALA A N 1
ATOM 1402 C CA . ALA A 1 175 ? 13.663 2.896 6.568 1.00 87.25 175 ALA A CA 1
ATOM 1403 C C . ALA A 1 175 ? 13.001 3.447 7.839 1.00 87.25 175 ALA A C 1
ATOM 1405 O O . ALA A 1 175 ? 11.805 3.268 8.027 1.00 87.25 175 ALA A O 1
ATOM 1406 N N . ARG A 1 176 ? 13.725 4.247 8.637 1.00 89.56 176 ARG A N 1
ATOM 1407 C CA . ARG A 1 176 ? 13.160 4.887 9.840 1.00 89.56 176 ARG A CA 1
ATOM 1408 C C . ARG A 1 176 ? 11.949 5.770 9.539 1.00 89.56 176 ARG A C 1
ATOM 1410 O O . ARG A 1 176 ? 11.021 5.815 10.337 1.00 89.56 176 ARG A O 1
ATOM 1417 N N . ARG A 1 177 ? 11.959 6.486 8.410 1.00 88.12 177 ARG A N 1
ATOM 1418 C CA . ARG A 1 177 ? 10.823 7.321 7.985 1.00 88.12 177 ARG A CA 1
ATOM 1419 C C . ARG A 1 177 ? 9.617 6.483 7.556 1.00 88.12 177 ARG A C 1
ATOM 1421 O O . ARG A 1 177 ? 8.496 6.900 7.824 1.00 88.12 177 ARG A O 1
ATOM 1428 N N . MET A 1 178 ? 9.841 5.340 6.906 1.00 88.69 178 MET A N 1
ATOM 1429 C CA . MET A 1 178 ? 8.776 4.385 6.582 1.00 88.69 178 MET A CA 1
ATOM 1430 C C . MET A 1 178 ? 8.178 3.778 7.853 1.00 88.69 178 MET A C 1
ATOM 1432 O O . MET A 1 178 ? 6.963 3.801 8.018 1.00 88.69 178 MET A O 1
ATOM 1436 N N . ASP A 1 179 ? 9.021 3.333 8.789 1.00 90.00 179 ASP A N 1
ATOM 1437 C CA . ASP A 1 179 ? 8.573 2.761 10.065 1.00 90.00 179 ASP A CA 1
ATOM 1438 C C . ASP A 1 179 ? 7.771 3.789 10.888 1.00 90.00 179 ASP A C 1
ATOM 1440 O O . ASP A 1 179 ? 6.753 3.469 11.503 1.00 90.00 179 ASP A O 1
ATOM 1444 N N . GLU A 1 180 ? 8.204 5.056 10.885 1.00 90.00 180 GLU A N 1
ATOM 1445 C CA . GLU A 1 180 ? 7.460 6.150 11.510 1.00 90.00 180 GLU A CA 1
ATOM 1446 C C . GLU A 1 180 ? 6.094 6.365 10.846 1.00 90.00 180 GLU A C 1
ATOM 1448 O O . GLU A 1 180 ? 5.100 6.518 11.557 1.00 90.00 180 GLU A O 1
ATOM 1453 N N . LEU A 1 181 ? 6.028 6.370 9.510 1.00 87.81 181 LEU A N 1
ATOM 1454 C CA . LEU A 1 181 ? 4.773 6.517 8.774 1.00 87.81 181 LEU A CA 1
ATOM 1455 C C . LEU A 1 181 ? 3.798 5.385 9.108 1.00 87.81 181 LEU A C 1
ATOM 1457 O O . LEU A 1 181 ? 2.656 5.666 9.455 1.00 87.81 181 LEU A O 1
ATOM 1461 N N . GLU A 1 182 ? 4.237 4.129 9.049 1.00 88.44 182 GLU A N 1
ATOM 1462 C CA . GLU A 1 182 ? 3.395 2.965 9.351 1.00 88.44 182 GLU A CA 1
ATOM 1463 C C . GLU A 1 182 ? 2.872 3.001 10.790 1.00 88.44 182 GLU A C 1
ATOM 1465 O O . GLU A 1 182 ? 1.674 2.817 11.020 1.00 88.44 182 GLU A O 1
ATOM 1470 N N . ARG A 1 183 ? 3.730 3.347 11.763 1.00 89.69 183 ARG A N 1
ATOM 1471 C CA . ARG A 1 183 ? 3.295 3.550 13.152 1.00 89.69 183 ARG A CA 1
ATOM 1472 C C . ARG A 1 183 ? 2.218 4.629 13.244 1.00 89.69 183 ARG A C 1
ATOM 1474 O O . ARG A 1 183 ? 1.219 4.452 13.933 1.00 89.69 183 ARG A O 1
ATOM 1481 N N . ARG A 1 184 ? 2.397 5.745 12.540 1.00 87.94 184 ARG A N 1
ATOM 1482 C CA . ARG A 1 184 ? 1.431 6.847 12.554 1.00 87.94 184 ARG A CA 1
ATOM 1483 C C . ARG A 1 184 ? 0.129 6.528 11.847 1.00 87.94 184 ARG A C 1
ATOM 1485 O O . ARG A 1 184 ? -0.908 7.001 12.293 1.00 87.94 184 ARG A O 1
ATOM 1492 N N . ILE A 1 185 ? 0.172 5.750 10.771 1.00 85.31 185 ILE A N 1
ATOM 1493 C CA . ILE A 1 185 ? -1.028 5.213 10.130 1.00 85.31 185 ILE A CA 1
ATOM 1494 C C . ILE A 1 185 ? -1.804 4.398 11.161 1.00 85.31 185 ILE A C 1
ATOM 1496 O O . ILE A 1 185 ? -2.975 4.684 11.377 1.00 85.31 185 ILE A O 1
ATOM 1500 N N . ALA A 1 186 ? -1.143 3.473 11.863 1.00 80.12 186 ALA A N 1
ATOM 1501 C CA . ALA A 1 186 ? -1.788 2.668 12.895 1.00 80.12 186 ALA A CA 1
ATOM 1502 C C . ALA A 1 186 ? -2.381 3.529 14.026 1.00 80.12 186 ALA A C 1
ATOM 1504 O O . ALA A 1 186 ? -3.510 3.294 14.443 1.00 80.12 186 ALA A O 1
ATOM 1505 N N . GLU A 1 187 ? -1.662 4.553 14.497 1.00 81.19 187 GL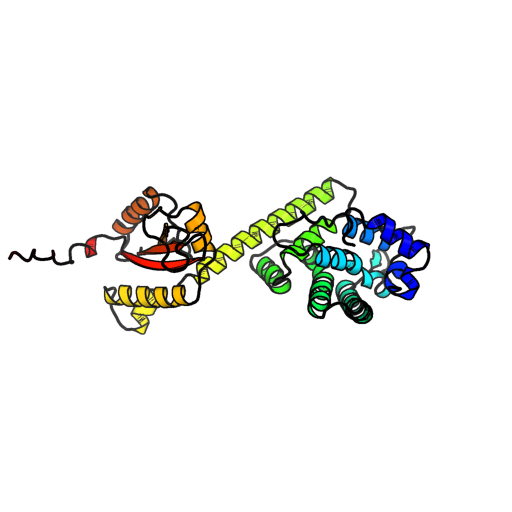U A N 1
ATOM 1506 C CA . GLU A 1 187 ? -2.162 5.483 15.519 1.00 81.19 187 GLU A CA 1
ATOM 1507 C C . GLU A 1 187 ? -3.372 6.302 15.040 1.00 81.19 187 GLU A C 1
ATOM 1509 O O . GLU A 1 187 ? -4.332 6.469 15.789 1.00 81.19 187 GLU A O 1
ATOM 1514 N N . VAL A 1 188 ? -3.329 6.843 13.818 1.00 72.56 188 VAL A N 1
ATOM 1515 C CA . VAL A 1 188 ? -4.418 7.657 13.256 1.00 72.56 188 VAL A CA 1
ATOM 1516 C C . VAL A 1 188 ? -5.636 6.790 12.970 1.00 72.56 188 VAL A C 1
ATOM 1518 O O . VAL A 1 188 ? -6.731 7.165 13.376 1.00 72.56 188 VAL A O 1
ATOM 1521 N N . MET A 1 189 ? -5.444 5.629 12.341 1.00 67.31 189 MET A N 1
ATOM 1522 C CA . MET A 1 189 ? -6.528 4.689 12.077 1.00 67.31 189 MET A CA 1
ATOM 1523 C C . MET A 1 189 ? -7.176 4.253 13.384 1.00 67.31 189 MET A C 1
ATOM 1525 O O . MET A 1 189 ? -8.371 4.452 13.511 1.00 67.31 189 MET A O 1
ATOM 1529 N N . ALA A 1 190 ? -6.410 3.820 14.392 1.00 64.81 190 ALA A N 1
ATOM 1530 C CA . ALA A 1 190 ? -6.953 3.448 15.703 1.00 64.81 190 ALA A CA 1
ATOM 1531 C C . ALA A 1 190 ? -7.776 4.574 16.353 1.00 64.81 190 ALA A C 1
ATOM 1533 O O . ALA A 1 190 ? -8.840 4.324 16.915 1.00 64.81 190 ALA A O 1
ATOM 1534 N N . ARG A 1 191 ? -7.326 5.836 16.253 1.00 62.88 191 ARG A N 1
ATOM 1535 C CA . ARG A 1 191 ? -8.089 6.991 16.760 1.00 62.88 191 ARG A CA 1
ATOM 1536 C C . ARG A 1 191 ? -9.391 7.221 15.995 1.00 62.88 191 ARG A C 1
ATOM 1538 O O . ARG A 1 191 ? -10.375 7.600 16.621 1.00 62.88 191 ARG A O 1
ATOM 1545 N N . GLU A 1 192 ? -9.378 7.084 14.671 1.00 59.47 192 GLU A N 1
ATOM 1546 C CA . GLU A 1 192 ? -10.545 7.335 13.813 1.00 59.47 192 GLU A CA 1
ATOM 1547 C C . GLU A 1 192 ? -11.576 6.230 13.916 1.00 59.47 192 GLU A C 1
ATOM 1549 O O . GLU A 1 192 ? -12.761 6.517 14.044 1.00 59.47 192 GLU A O 1
ATOM 1554 N N . GLU A 1 193 ? -11.106 4.991 13.947 1.00 50.88 193 GLU A N 1
ATOM 1555 C CA . GLU A 1 193 ? -11.891 3.848 14.356 1.00 50.88 193 GLU A CA 1
ATOM 1556 C C . GLU A 1 193 ? -12.521 4.181 15.716 1.00 50.88 193 GLU A C 1
ATOM 1558 O O . GLU A 1 193 ? -13.722 4.351 15.851 1.00 50.88 193 GLU A O 1
ATOM 1563 N N . LEU A 1 194 ? -11.744 4.386 16.768 1.00 49.81 194 LEU A N 1
ATOM 1564 C CA . LEU A 1 194 ? -12.343 4.516 18.090 1.00 49.81 194 LEU A CA 1
ATOM 1565 C C . LEU A 1 194 ? -13.221 5.789 18.252 1.00 49.81 194 LEU A C 1
ATOM 1567 O O . LEU A 1 194 ? -14.115 5.825 19.096 1.00 49.81 194 LEU A O 1
ATOM 1571 N N . ALA A 1 195 ? -13.051 6.812 17.404 1.00 51.88 195 ALA A N 1
ATOM 1572 C CA . ALA A 1 195 ? -14.012 7.910 17.249 1.00 51.88 195 ALA A CA 1
ATOM 1573 C C . ALA A 1 195 ? -15.317 7.462 16.566 1.00 51.88 195 ALA A C 1
ATOM 1575 O O . ALA A 1 195 ? -16.397 7.870 16.988 1.00 51.88 195 ALA A O 1
ATOM 1576 N N . ALA A 1 196 ? -15.219 6.591 15.565 1.00 50.34 196 ALA A N 1
ATOM 1577 C CA . ALA A 1 196 ? -16.332 5.885 14.959 1.00 50.34 196 ALA A CA 1
ATOM 1578 C C . ALA A 1 196 ? -17.034 4.925 15.937 1.00 50.34 196 ALA A C 1
ATOM 1580 O O . ALA A 1 196 ? -18.142 4.526 15.636 1.00 50.34 196 ALA A O 1
ATOM 1581 N N . LEU A 1 197 ? -16.509 4.588 17.117 1.00 51.25 197 LEU A N 1
ATOM 1582 C CA . LEU A 1 197 ? -17.283 3.855 18.137 1.00 51.25 197 LEU A CA 1
ATOM 1583 C C . LEU A 1 197 ? -18.238 4.729 18.958 1.00 51.25 197 LEU A C 1
ATOM 1585 O O . LEU A 1 197 ? -19.042 4.194 19.720 1.00 51.25 197 LEU A O 1
ATOM 1589 N N . ARG A 1 198 ? -18.165 6.061 18.853 1.00 56.38 198 ARG A N 1
ATOM 1590 C CA . ARG A 1 198 ? -19.058 6.930 19.624 1.00 56.38 198 ARG A CA 1
ATOM 1591 C C . ARG A 1 198 ? -20.428 7.054 18.954 1.00 56.38 198 ARG A C 1
ATOM 1593 O O . ARG A 1 198 ? -20.486 7.234 17.738 1.00 56.38 198 ARG A O 1
ATOM 1600 N N . PRO A 1 199 ? -21.509 7.094 19.749 1.00 63.28 199 PRO A N 1
ATOM 1601 C CA . PRO A 1 199 ? -22.737 7.766 19.356 1.00 63.28 199 PRO A CA 1
ATOM 1602 C C . PRO A 1 199 ? -22.447 9.162 18.796 1.00 63.28 199 PRO A C 1
ATOM 1604 O O . PRO A 1 199 ? -21.621 9.890 19.351 1.00 63.28 199 PRO A O 1
ATOM 1607 N N . GLU A 1 200 ? -23.142 9.553 17.727 1.00 64.44 200 GLU A N 1
ATOM 1608 C CA . GLU A 1 200 ? -23.004 10.892 17.129 1.00 64.44 200 GLU A CA 1
ATOM 1609 C C . GLU A 1 200 ? -23.393 12.021 18.094 1.00 64.44 200 GLU A C 1
ATOM 1611 O O . GLU A 1 200 ? -22.942 13.157 17.943 1.00 64.44 200 GLU A O 1
ATOM 1616 N N . LEU A 1 201 ? -24.221 11.697 19.091 1.00 69.19 201 LEU A N 1
ATOM 1617 C CA . LEU A 1 201 ? -24.671 12.607 20.133 1.00 69.19 201 LEU A CA 1
ATOM 1618 C C . LEU A 1 201 ? -24.068 12.202 21.476 1.00 69.19 201 LEU A C 1
ATOM 1620 O O . LEU A 1 201 ? -24.136 11.038 21.874 1.00 69.19 201 LEU A O 1
ATOM 1624 N N . ASP A 1 202 ? -23.522 13.173 22.199 1.00 70.50 202 ASP A N 1
ATOM 1625 C CA . ASP A 1 202 ? -23.148 13.007 23.598 1.00 70.50 202 ASP A CA 1
ATOM 1626 C C . ASP A 1 202 ? -24.319 13.301 24.554 1.00 70.50 202 ASP A C 1
ATOM 1628 O O . ASP A 1 202 ? -25.384 13.789 24.169 1.00 70.50 202 ASP A O 1
ATOM 1632 N N . GLY A 1 203 ? -24.131 12.997 25.842 1.00 67.12 203 GLY A N 1
ATOM 1633 C CA . GLY A 1 203 ? -25.181 13.172 26.847 1.00 67.12 203 GLY A CA 1
ATOM 1634 C C . GLY A 1 203 ? -25.655 14.621 26.995 1.00 67.12 203 GLY A C 1
ATOM 1635 O O . GLY A 1 203 ? -26.819 14.835 27.324 1.00 67.12 203 GLY A O 1
ATOM 1636 N N . ALA A 1 204 ? -24.797 15.613 26.732 1.00 71.00 204 ALA A N 1
ATOM 1637 C CA . ALA A 1 204 ? -25.179 17.021 26.782 1.00 71.00 204 ALA A CA 1
ATOM 1638 C C . ALA A 1 204 ? -26.077 17.388 25.598 1.00 71.00 204 ALA A C 1
ATOM 1640 O O . ALA A 1 204 ? -27.128 17.996 25.797 1.00 71.00 204 ALA A O 1
ATOM 1641 N N . GLN A 1 205 ? -25.719 16.928 24.401 1.00 74.62 205 GLN A N 1
ATOM 1642 C CA . GLN A 1 205 ? -26.526 17.098 23.195 1.00 74.62 205 GLN A CA 1
ATOM 1643 C C . GLN A 1 205 ? -27.875 16.379 23.312 1.00 74.62 205 GLN A C 1
ATOM 1645 O O . GLN A 1 205 ? -28.898 16.923 22.908 1.00 74.62 205 GLN A O 1
ATOM 1650 N N . VAL A 1 206 ? -27.916 15.192 23.927 1.00 76.50 206 VAL A N 1
ATOM 1651 C CA . VAL A 1 206 ? -29.169 14.475 24.221 1.00 76.50 206 VAL A CA 1
ATOM 1652 C C . VAL A 1 206 ? -30.056 15.268 25.187 1.00 76.50 206 VAL A C 1
ATOM 1654 O O . VAL A 1 206 ? -31.263 15.367 24.965 1.00 76.50 206 VAL A O 1
ATOM 1657 N N . MET A 1 207 ? -29.480 15.848 26.246 1.00 79.12 207 MET A N 1
ATOM 1658 C CA . MET A 1 207 ? -30.220 16.697 27.190 1.00 79.12 207 MET A CA 1
ATOM 1659 C C . MET A 1 207 ? -30.791 17.943 26.505 1.00 79.12 207 MET A C 1
ATOM 1661 O O . MET A 1 207 ? -31.950 18.281 26.735 1.00 79.12 207 MET A O 1
ATOM 1665 N N . GLU A 1 208 ? -30.003 18.592 25.647 1.00 84.38 208 GLU A N 1
ATOM 1666 C CA . GLU A 1 208 ? -30.418 19.772 24.885 1.00 84.38 208 GLU A CA 1
ATOM 1667 C C . GLU A 1 208 ? -31.533 19.444 23.881 1.00 84.38 208 GLU A C 1
ATOM 1669 O O . GLU A 1 208 ? -32.568 20.107 23.875 1.00 84.38 208 GLU A O 1
ATOM 1674 N N . LEU A 1 209 ? -31.363 18.385 23.084 1.00 85.50 209 LEU A N 1
ATOM 1675 C CA . LEU A 1 209 ? -32.317 17.981 22.046 1.00 85.50 209 LEU A CA 1
ATOM 1676 C C . LEU A 1 209 ? -33.656 17.510 22.616 1.00 85.50 209 LEU A C 1
ATOM 1678 O O . LEU A 1 209 ? -34.709 17.821 22.062 1.00 85.50 209 LEU A O 1
ATOM 1682 N N . LEU A 1 210 ? -33.625 16.734 23.702 1.00 84.19 210 LEU A N 1
ATOM 1683 C CA . LEU A 1 210 ? -34.827 16.139 24.288 1.00 84.19 210 LEU A CA 1
ATOM 1684 C C . LEU A 1 210 ? -35.421 16.983 25.424 1.00 84.19 210 LEU A C 1
ATOM 1686 O O . LEU A 1 210 ? -36.487 16.644 25.937 1.00 84.19 210 LEU A O 1
ATOM 1690 N N . GLY A 1 211 ? -34.746 18.060 25.841 1.00 87.06 211 GLY A N 1
ATOM 1691 C CA . GLY A 1 211 ? -35.171 18.903 26.961 1.00 87.06 211 GLY A CA 1
ATOM 1692 C C . GLY A 1 211 ? -35.239 18.155 28.297 1.00 87.06 211 GLY A C 1
ATOM 1693 O O . GLY A 1 211 ? -36.036 18.513 29.166 1.00 87.06 211 GLY A O 1
ATOM 1694 N N . ILE A 1 212 ? -34.446 17.091 28.462 1.00 82.88 212 ILE A N 1
ATOM 1695 C CA . ILE A 1 212 ? -34.465 16.239 29.657 1.00 82.88 212 ILE A CA 1
ATOM 1696 C C . ILE A 1 212 ? -33.304 16.578 30.604 1.00 82.88 212 ILE A C 1
ATOM 1698 O O . ILE A 1 212 ? -32.186 16.816 30.148 1.00 82.88 212 ILE A O 1
ATOM 1702 N N . PRO A 1 213 ? -33.524 16.575 31.933 1.00 70.44 213 PRO A N 1
ATOM 1703 C CA . PRO A 1 213 ? -32.450 16.780 32.900 1.00 70.44 213 PRO A CA 1
ATOM 1704 C C . PRO A 1 213 ? -31.520 15.553 32.979 1.00 70.44 213 PRO A C 1
ATOM 1706 O O . PRO A 1 213 ? -31.928 14.441 32.620 1.00 70.44 213 PRO A O 1
ATOM 1709 N N . PRO A 1 214 ? -30.298 15.700 33.531 1.00 71.88 214 PRO A N 1
ATOM 1710 C CA . PRO A 1 214 ? -29.371 14.584 33.714 1.00 71.88 214 PRO A CA 1
ATOM 1711 C C . PRO A 1 214 ? -30.029 13.463 34.531 1.00 71.88 214 PRO A C 1
ATOM 1713 O O . PRO A 1 214 ? -30.390 13.618 35.702 1.00 71.88 214 PRO A O 1
ATOM 1716 N N . GLY A 1 215 ? -30.219 12.293 33.921 1.00 69.00 215 GLY A N 1
ATOM 1717 C CA . GLY A 1 215 ? -31.284 11.380 34.340 1.00 69.00 215 GLY A CA 1
ATOM 1718 C C . GLY A 1 215 ? -31.116 9.956 33.831 1.00 69.00 215 GLY A C 1
ATOM 1719 O O . GLY A 1 215 ? -30.233 9.670 33.030 1.00 69.00 215 GLY A O 1
ATOM 1720 N N . ARG A 1 216 ? -31.955 9.042 34.329 1.00 72.31 216 ARG A N 1
ATOM 1721 C CA . ARG A 1 216 ? -32.019 7.663 33.817 1.00 72.31 216 ARG A CA 1
ATOM 1722 C C . ARG A 1 216 ? -32.341 7.656 32.324 1.00 72.31 216 ARG A C 1
ATOM 1724 O O . ARG A 1 216 ? -31.824 6.819 31.597 1.00 72.31 216 ARG A O 1
ATOM 1731 N N . ASP A 1 217 ? -33.182 8.585 31.889 1.00 66.06 217 ASP A N 1
ATOM 1732 C CA . ASP A 1 217 ? -33.656 8.639 30.511 1.00 66.06 217 ASP A CA 1
ATOM 1733 C C . ASP A 1 217 ? -32.577 9.148 29.542 1.00 66.06 217 ASP A C 1
ATOM 1735 O O . ASP A 1 217 ? -32.504 8.641 28.430 1.00 66.06 217 ASP A O 1
ATOM 1739 N N . VAL A 1 218 ? -31.646 10.005 29.994 1.00 70.44 218 VAL A N 1
ATOM 1740 C CA . VAL A 1 218 ? -30.412 10.322 29.241 1.00 70.44 218 VAL A CA 1
ATOM 1741 C C . VAL A 1 218 ? -29.562 9.064 29.060 1.00 70.44 218 VAL A C 1
ATOM 1743 O O . VAL A 1 218 ? -29.104 8.784 27.961 1.00 70.44 218 VAL A O 1
ATOM 1746 N N . GLY A 1 219 ? -29.400 8.263 30.120 1.00 61.03 219 GLY A N 1
ATOM 1747 C CA . GLY A 1 219 ? -28.667 6.995 30.050 1.00 61.03 219 GLY A CA 1
ATOM 1748 C C . GLY A 1 219 ? -29.277 6.005 29.053 1.00 61.03 219 GLY A C 1
ATOM 1749 O O . GLY A 1 219 ? -28.545 5.437 28.256 1.00 61.03 219 GLY A O 1
ATOM 1750 N N . LYS A 1 220 ? -30.611 5.860 29.040 1.00 70.00 220 LYS A N 1
ATOM 1751 C CA . LYS A 1 220 ? -31.316 5.018 28.054 1.00 70.00 220 LYS A CA 1
ATOM 1752 C C . LYS A 1 220 ? -31.137 5.518 26.621 1.00 70.00 220 LYS A C 1
ATOM 1754 O O . LYS A 1 220 ? -30.993 4.712 25.716 1.00 70.00 220 LYS A O 1
ATOM 1759 N N . ALA A 1 221 ? -31.170 6.834 26.411 1.00 71.88 221 ALA A N 1
ATOM 1760 C CA . ALA A 1 221 ? -30.956 7.415 25.090 1.00 71.88 221 ALA A CA 1
ATOM 1761 C C . ALA A 1 221 ? -29.519 7.173 24.602 1.00 71.88 221 ALA A C 1
ATOM 1763 O O . ALA A 1 221 ? -29.322 6.783 23.458 1.00 71.88 221 ALA A O 1
ATOM 1764 N N . MET A 1 222 ? -28.525 7.328 25.480 1.00 73.19 222 MET A N 1
ATOM 1765 C CA . MET A 1 222 ? -27.129 7.011 25.163 1.00 73.19 222 MET A CA 1
ATOM 1766 C C . MET A 1 222 ? -26.911 5.518 24.890 1.00 73.19 222 MET A C 1
ATOM 1768 O O . MET A 1 222 ? -26.173 5.176 23.973 1.00 73.19 222 MET A O 1
ATOM 1772 N N . GLU A 1 223 ? -27.564 4.640 25.656 1.00 66.88 223 GLU A N 1
ATOM 1773 C CA . GLU A 1 223 ? -27.546 3.186 25.447 1.00 66.88 223 GLU A CA 1
ATOM 1774 C C . GLU A 1 223 ? -28.146 2.817 24.087 1.00 66.88 223 GLU A C 1
ATOM 1776 O O . GLU A 1 223 ? -27.494 2.133 23.309 1.00 66.88 223 GLU A O 1
ATOM 1781 N N . PHE A 1 224 ? -29.305 3.381 23.741 1.00 71.00 224 PHE A N 1
ATOM 1782 C CA . PHE A 1 224 ? -29.942 3.192 22.437 1.00 71.00 224 PHE A CA 1
ATOM 1783 C C . PHE A 1 224 ? -29.068 3.672 21.266 1.00 71.00 224 PHE A C 1
ATOM 1785 O O . PHE A 1 224 ? -28.927 2.977 20.264 1.00 71.00 224 PHE A O 1
ATOM 1792 N N . LEU A 1 225 ? -28.436 4.845 21.386 1.00 69.88 225 LEU A N 1
ATOM 1793 C CA . LEU A 1 225 ? -27.536 5.348 20.344 1.00 69.88 225 LEU A CA 1
ATOM 1794 C C . LEU A 1 225 ? -26.270 4.488 20.202 1.00 69.88 225 LEU A C 1
ATOM 1796 O O . LEU A 1 225 ? -25.738 4.352 19.103 1.00 69.88 225 LEU A O 1
ATOM 1800 N N . MET A 1 226 ? -25.784 3.912 21.303 1.00 65.75 226 MET A N 1
ATOM 1801 C CA . MET A 1 226 ? -24.653 2.985 21.292 1.00 65.75 226 MET A CA 1
ATOM 1802 C C . MET A 1 226 ? -25.040 1.632 20.684 1.00 65.75 226 MET A C 1
ATOM 1804 O O . MET A 1 226 ? -24.255 1.070 19.927 1.00 65.75 226 MET A O 1
ATOM 1808 N N . GLU A 1 227 ? -26.240 1.122 20.975 1.00 65.69 227 GLU A N 1
ATOM 1809 C CA . GLU A 1 227 ? -26.784 -0.095 20.361 1.00 65.69 227 GLU A CA 1
ATOM 1810 C C . GLU A 1 227 ? -26.865 0.045 18.840 1.00 65.69 227 GLU A C 1
ATOM 1812 O O . GLU A 1 227 ? -26.276 -0.775 18.140 1.00 65.69 227 GLU A O 1
ATOM 1817 N N . ILE A 1 228 ? -27.463 1.133 18.334 1.00 67.25 228 ILE A N 1
ATOM 1818 C CA . ILE A 1 228 ? -27.475 1.444 16.892 1.00 67.25 228 ILE A CA 1
ATOM 1819 C C . ILE A 1 228 ? -26.050 1.433 16.334 1.00 67.25 228 ILE A C 1
ATOM 1821 O O . ILE A 1 228 ? -25.790 0.873 15.271 1.00 67.25 228 ILE A O 1
ATOM 1825 N N . ARG A 1 229 ? -25.103 2.028 17.065 1.00 64.56 229 ARG A N 1
ATOM 1826 C CA . ARG A 1 229 ? -23.731 2.151 16.582 1.00 64.56 229 ARG A CA 1
ATOM 1827 C C . ARG A 1 229 ? -22.988 0.819 16.498 1.00 64.56 229 ARG A C 1
ATOM 1829 O O . ARG A 1 229 ? -22.170 0.635 15.602 1.00 64.56 229 ARG A O 1
ATOM 1836 N N . LEU A 1 230 ? -23.261 -0.093 17.423 1.00 61.56 230 LEU A N 1
ATOM 1837 C CA . LEU A 1 230 ? -22.697 -1.443 17.430 1.00 61.56 230 LEU A CA 1
ATOM 1838 C C . LEU A 1 230 ? -23.378 -2.342 16.382 1.00 61.56 230 LEU A C 1
ATOM 1840 O O . LEU A 1 230 ? -22.718 -3.172 15.758 1.00 61.56 230 LEU A O 1
ATOM 1844 N N . GLU A 1 231 ? -24.671 -2.141 16.117 1.00 59.84 231 GLU A N 1
ATOM 1845 C CA . GLU A 1 231 ? -25.396 -2.846 15.051 1.00 59.84 231 GLU A CA 1
ATOM 1846 C C . GLU A 1 231 ? -24.873 -2.509 13.640 1.00 59.84 231 GLU A C 1
ATOM 1848 O O . GLU A 1 231 ? -24.913 -3.364 12.754 1.00 59.84 231 GLU A O 1
ATOM 1853 N N . GLU A 1 232 ? -24.304 -1.316 13.430 1.00 59.03 232 GLU A N 1
ATOM 1854 C CA . GLU A 1 232 ? -23.694 -0.907 12.153 1.00 59.03 232 GLU A CA 1
ATOM 1855 C C . GLU A 1 232 ? -22.356 -1.607 11.824 1.00 59.03 232 GLU A C 1
ATOM 1857 O O . GLU A 1 232 ? -21.859 -1.472 10.701 1.00 59.03 232 GLU A O 1
ATOM 1862 N N . GLY A 1 233 ? -21.786 -2.405 12.739 1.00 50.03 233 GLY A N 1
ATOM 1863 C CA . GLY A 1 233 ? -20.707 -3.349 12.424 1.00 50.03 233 GLY A CA 1
ATOM 1864 C C . GLY A 1 233 ? -19.580 -3.449 13.455 1.00 50.03 233 GLY A C 1
ATOM 1865 O O . GLY A 1 233 ? -19.266 -2.516 14.190 1.00 50.03 233 GLY A O 1
ATOM 1866 N N . ALA A 1 234 ? -18.931 -4.620 13.480 1.00 51.47 234 ALA A N 1
ATOM 1867 C CA . ALA A 1 234 ? -17.863 -4.949 14.419 1.00 51.47 234 ALA A CA 1
ATOM 1868 C C . ALA A 1 234 ? -16.611 -4.118 14.185 1.00 51.47 234 ALA A C 1
ATOM 1870 O O . ALA A 1 234 ? -15.965 -4.174 13.140 1.00 51.47 234 ALA A O 1
ATOM 1871 N N . HIS A 1 235 ? -16.258 -3.378 15.217 1.00 65.69 235 HIS A N 1
ATOM 1872 C CA . HIS A 1 235 ? -15.196 -2.413 15.164 1.00 65.69 235 HIS A CA 1
ATOM 1873 C C . HIS A 1 235 ? -13.820 -3.072 15.424 1.00 65.69 235 HIS A C 1
ATOM 1875 O O . HIS A 1 235 ? -13.659 -3.721 16.462 1.00 65.69 235 HIS A O 1
ATOM 1881 N N . PRO A 1 236 ? -12.821 -2.972 14.528 1.00 66.38 236 PRO A N 1
ATOM 1882 C CA . PRO A 1 236 ? -11.528 -3.661 14.677 1.00 66.38 236 PRO A CA 1
ATOM 1883 C C . PRO A 1 236 ? -10.794 -3.462 16.028 1.00 66.38 236 PRO A C 1
ATOM 1885 O O . PRO A 1 236 ? -10.181 -4.405 16.528 1.00 66.38 236 PRO A O 1
ATOM 1888 N N . GLU A 1 237 ? -10.903 -2.306 16.684 1.00 64.12 237 GLU A N 1
ATOM 1889 C CA . GLU A 1 237 ? -10.408 -2.018 18.040 1.00 64.12 237 GLU A CA 1
ATOM 1890 C C . GLU A 1 237 ? -11.124 -2.853 19.107 1.00 64.12 237 GLU A C 1
ATOM 1892 O O . GLU A 1 237 ? -10.469 -3.342 20.024 1.00 64.12 237 GLU A O 1
ATOM 1897 N N . LEU A 1 238 ? -12.437 -3.081 18.974 1.00 75.31 238 LEU A N 1
ATOM 1898 C CA . LEU A 1 238 ? -13.182 -3.974 19.864 1.00 75.31 238 LEU A CA 1
ATOM 1899 C C . LEU A 1 238 ? -12.675 -5.410 19.706 1.00 75.31 238 LEU A C 1
ATOM 1901 O O . LEU A 1 238 ? -12.469 -6.098 20.701 1.00 75.31 238 LEU A O 1
ATOM 1905 N N . LEU A 1 239 ? -12.397 -5.848 18.475 1.00 79.44 239 LEU A N 1
ATOM 1906 C CA . LEU A 1 239 ? -11.814 -7.170 18.217 1.00 79.44 239 LEU A CA 1
ATOM 1907 C C . LEU A 1 239 ? -10.382 -7.275 18.738 1.00 79.44 239 LEU A C 1
ATOM 1909 O O . LEU A 1 239 ? -9.990 -8.302 19.294 1.00 79.44 239 LEU A O 1
ATOM 1913 N N . ARG A 1 240 ? -9.591 -6.211 18.601 1.00 77.12 240 ARG A N 1
ATOM 1914 C CA . ARG A 1 240 ? -8.241 -6.141 19.156 1.00 77.12 240 ARG A CA 1
ATOM 1915 C C . ARG A 1 240 ? -8.275 -6.172 20.680 1.00 77.12 240 ARG A C 1
ATOM 1917 O O . ARG A 1 240 ? -7.500 -6.915 21.278 1.00 77.12 240 ARG A O 1
ATOM 1924 N N . ALA A 1 241 ? -9.164 -5.410 21.305 1.00 82.94 241 ALA A N 1
ATOM 1925 C CA . ALA A 1 241 ? -9.352 -5.404 22.745 1.00 82.94 241 ALA A CA 1
ATOM 1926 C C . ALA A 1 241 ? -9.846 -6.768 23.239 1.00 82.94 241 ALA A C 1
ATOM 1928 O O . ALA A 1 241 ? -9.271 -7.310 24.175 1.00 82.94 241 ALA A O 1
ATOM 1929 N N . ALA A 1 242 ? -10.795 -7.389 22.538 1.00 86.31 242 ALA A N 1
ATOM 1930 C CA . ALA A 1 242 ? -11.259 -8.743 22.816 1.00 86.31 242 ALA A CA 1
ATOM 1931 C C . ALA A 1 242 ? -10.117 -9.770 22.760 1.00 86.31 242 ALA A C 1
ATOM 1933 O O . ALA A 1 242 ? -9.982 -10.611 23.643 1.00 86.31 242 ALA A O 1
ATOM 1934 N N . ARG A 1 243 ? -9.245 -9.686 21.750 1.00 85.56 243 ARG A N 1
ATOM 1935 C CA . ARG A 1 243 ? -8.118 -10.619 21.590 1.00 85.56 243 ARG A CA 1
ATOM 1936 C C . ARG A 1 243 ? -7.022 -10.455 22.641 1.00 85.56 243 ARG A C 1
ATOM 1938 O O . ARG A 1 243 ? -6.364 -11.439 22.954 1.00 85.56 243 ARG A O 1
ATOM 1945 N N . ASN A 1 244 ? -6.791 -9.240 23.139 1.00 81.44 244 ASN A N 1
ATOM 1946 C CA . ASN A 1 244 ? -5.618 -8.940 23.971 1.00 81.44 244 ASN A CA 1
ATOM 1947 C C . ASN A 1 244 ? -5.941 -8.664 25.446 1.00 81.44 244 ASN A C 1
ATOM 1949 O O . ASN A 1 244 ? -5.070 -8.846 26.293 1.00 81.44 244 ASN A O 1
ATOM 1953 N N . PHE A 1 245 ? -7.149 -8.187 25.747 1.00 83.69 245 PHE A N 1
ATOM 1954 C CA . PHE A 1 245 ? -7.509 -7.624 27.054 1.00 83.69 245 PHE A CA 1
ATOM 1955 C C . PHE A 1 245 ? -8.902 -8.032 27.553 1.00 83.69 245 PHE A C 1
ATOM 1957 O O . PHE A 1 245 ? -9.262 -7.652 28.662 1.00 83.69 245 PHE A O 1
ATOM 1964 N N . GLY A 1 246 ? -9.697 -8.741 26.747 1.00 84.62 246 GLY A N 1
ATOM 1965 C CA . GLY A 1 246 ? -11.051 -9.131 27.128 1.00 84.62 246 GLY A CA 1
ATOM 1966 C C . GLY A 1 246 ? -11.054 -10.120 28.294 1.00 84.62 246 GLY A C 1
ATOM 1967 O O . GLY A 1 246 ? -10.268 -11.067 28.308 1.00 84.62 246 GLY A O 1
ATOM 1968 N N . ASP A 1 247 ? -11.960 -9.922 29.250 1.00 87.50 247 ASP A N 1
ATOM 1969 C CA . ASP A 1 247 ? -12.166 -10.869 30.343 1.00 87.50 247 ASP A CA 1
ATOM 1970 C C . ASP A 1 247 ? -12.850 -12.134 29.798 1.00 87.50 247 ASP A C 1
ATOM 1972 O O . ASP A 1 247 ? -13.915 -12.064 29.178 1.00 87.50 247 ASP A O 1
ATOM 1976 N N . GLU A 1 248 ? -12.238 -13.297 30.023 1.00 89.94 248 GLU A N 1
ATOM 1977 C CA . GLU A 1 248 ? -12.750 -14.590 29.555 1.00 89.94 248 GLU A CA 1
ATOM 1978 C C . GLU A 1 248 ? -14.125 -14.912 30.157 1.00 89.94 248 GLU A C 1
ATOM 1980 O O . GLU A 1 248 ? -14.366 -14.727 31.355 1.00 89.94 248 GLU A O 1
ATOM 1985 N N . THR A 1 249 ? -15.020 -15.468 29.338 1.00 90.25 249 THR A N 1
ATOM 1986 C CA . THR A 1 249 ? -16.309 -15.998 29.803 1.00 90.25 249 THR A CA 1
ATOM 1987 C C . THR A 1 249 ? -16.458 -17.479 29.459 1.00 90.25 249 THR A C 1
ATOM 1989 O O . THR A 1 249 ? -15.713 -18.043 28.659 1.00 90.25 249 THR A O 1
ATOM 1992 N N . ILE A 1 250 ? -17.451 -18.127 30.071 1.00 91.19 250 ILE A N 1
ATOM 1993 C CA . ILE A 1 250 ? -17.866 -19.496 29.726 1.00 91.19 250 ILE A CA 1
ATOM 1994 C C . ILE A 1 250 ? -18.979 -19.527 28.667 1.00 91.19 250 ILE A C 1
ATOM 1996 O O . ILE A 1 250 ? -19.442 -20.603 28.292 1.00 91.19 250 ILE A O 1
ATOM 2000 N N . VAL A 1 251 ? -19.460 -18.360 28.229 1.00 89.19 251 VAL A N 1
ATOM 2001 C CA . VAL A 1 251 ? -20.594 -18.248 27.312 1.00 89.19 251 VAL A CA 1
ATOM 2002 C C . VAL A 1 251 ? -20.085 -18.452 25.892 1.00 89.19 251 VAL A C 1
ATOM 2004 O O . VAL A 1 251 ? -19.190 -17.747 25.430 1.00 89.19 251 VAL A O 1
ATOM 2007 N N . LYS A 1 252 ? -20.651 -19.433 25.189 1.00 90.12 252 LYS A N 1
ATOM 2008 C CA . LYS A 1 252 ? -20.318 -19.695 23.789 1.00 90.12 252 LYS A CA 1
ATOM 2009 C C . LYS A 1 252 ? -20.867 -18.602 22.882 1.00 90.12 252 LYS A C 1
ATOM 2011 O O . LYS A 1 252 ? -21.990 -18.145 23.077 1.00 90.12 252 LYS A O 1
ATOM 2016 N N . CYS A 1 253 ? -20.086 -18.223 21.870 1.00 77.19 253 CYS A N 1
ATOM 2017 C CA . CYS A 1 253 ? -20.532 -17.285 20.847 1.00 77.19 253 CYS A CA 1
ATOM 2018 C C . CYS A 1 253 ? -21.822 -17.794 20.183 1.00 77.19 253 CYS A C 1
ATOM 2020 O O . CYS A 1 253 ? -21.818 -18.914 19.664 1.00 77.19 253 CYS A O 1
ATOM 2022 N N . PRO A 1 254 ? -22.900 -16.990 20.143 1.00 73.06 254 PRO A N 1
ATOM 2023 C CA . PRO A 1 254 ? -24.175 -17.418 19.573 1.00 73.06 254 PRO A CA 1
ATOM 2024 C C . PRO A 1 254 ? -24.149 -17.529 18.042 1.00 73.06 254 PRO A C 1
ATOM 2026 O O . PRO A 1 254 ? -25.065 -18.109 17.469 1.00 73.06 254 PRO A O 1
ATOM 2029 N N . ILE A 1 255 ? -23.118 -16.984 17.381 1.00 78.50 255 ILE A N 1
ATOM 2030 C CA . ILE A 1 255 ? -22.986 -17.006 15.919 1.00 78.50 255 ILE A CA 1
ATOM 2031 C C . ILE A 1 255 ? -22.125 -18.172 15.443 1.00 78.50 255 ILE A C 1
ATOM 2033 O O . ILE A 1 255 ? -22.610 -19.021 14.704 1.00 78.50 255 ILE A O 1
ATOM 2037 N N . CYS A 1 256 ? -20.850 -18.231 15.840 1.00 76.88 256 CYS A N 1
ATOM 2038 C CA . CYS A 1 256 ? -19.958 -19.284 15.348 1.00 76.88 256 CYS A CA 1
ATOM 2039 C C . CYS A 1 256 ? -19.918 -20.521 16.245 1.00 76.88 256 CYS A C 1
ATOM 2041 O O . CYS A 1 256 ? -19.565 -21.590 15.768 1.00 76.88 256 CYS A O 1
ATOM 2043 N N . VAL A 1 257 ? -20.236 -20.401 17.542 1.00 83.38 257 VAL A N 1
ATOM 2044 C CA . VAL A 1 257 ? -20.148 -21.490 18.543 1.00 83.38 257 VAL A CA 1
ATOM 2045 C C . VAL A 1 257 ? -18.721 -22.061 18.739 1.00 83.38 257 VAL A C 1
ATOM 2047 O O . VAL A 1 257 ? -18.466 -22.877 19.627 1.00 83.38 257 VAL A O 1
ATOM 2050 N N . GLU A 1 258 ? -17.741 -21.590 17.970 1.00 78.06 258 GLU A N 1
ATOM 2051 C CA . GLU A 1 258 ? -16.348 -22.039 18.022 1.00 78.06 258 GLU A CA 1
ATOM 2052 C C . GLU A 1 258 ? -15.628 -21.518 19.268 1.00 78.06 258 GLU A C 1
ATOM 2054 O O . GLU A 1 258 ? -14.971 -22.284 19.972 1.00 78.06 258 GLU A O 1
ATOM 2059 N N . ASP A 1 259 ? -15.824 -20.243 19.601 1.00 86.81 259 ASP A N 1
ATOM 2060 C CA . ASP A 1 259 ? -15.133 -19.564 20.699 1.00 86.81 259 ASP A CA 1
ATOM 2061 C C . ASP A 1 259 ? -16.112 -19.093 21.782 1.00 86.81 259 ASP A C 1
ATOM 2063 O O . ASP A 1 259 ? -17.312 -18.928 21.533 1.00 86.81 259 ASP A O 1
ATOM 2067 N N . ASN A 1 260 ? -15.600 -18.891 22.992 1.00 92.00 260 ASN A N 1
ATOM 2068 C CA . ASN A 1 260 ? -16.345 -18.183 24.023 1.00 92.00 260 ASN A CA 1
ATOM 2069 C C . ASN A 1 260 ? -16.305 -16.679 23.732 1.00 92.00 260 ASN A C 1
ATOM 2071 O O . ASN A 1 260 ? -15.349 -16.166 23.144 1.00 92.00 260 ASN A O 1
ATOM 2075 N N . VAL A 1 261 ? -17.355 -15.961 24.124 1.00 89.31 261 VAL A N 1
ATOM 2076 C CA . VAL A 1 261 ? -17.323 -14.496 24.091 1.00 89.31 261 VAL A CA 1
ATOM 2077 C C . VAL A 1 261 ? -16.434 -13.994 25.224 1.00 89.31 261 VAL A C 1
ATOM 2079 O O . VAL A 1 261 ? -16.356 -14.613 26.284 1.00 89.31 261 VAL A O 1
ATOM 2082 N N . VAL A 1 262 ? -15.762 -12.872 25.010 1.00 91.88 262 VAL A N 1
ATOM 2083 C CA . VAL A 1 262 ? -15.006 -12.162 26.047 1.00 91.88 262 VAL A CA 1
ATOM 2084 C C . VAL A 1 262 ? -15.689 -10.839 26.362 1.00 91.88 262 VAL A C 1
ATOM 2086 O O . VAL A 1 262 ? -16.390 -10.292 25.510 1.00 91.88 262 VAL A O 1
ATOM 2089 N N . LEU A 1 263 ? -15.483 -10.311 27.566 1.00 89.69 263 LEU A N 1
ATOM 2090 C CA . LEU A 1 263 ? -15.998 -9.000 27.953 1.00 89.69 263 LEU A CA 1
ATOM 2091 C C . LEU A 1 263 ? -14.929 -7.934 27.760 1.00 89.69 263 LEU A C 1
ATOM 2093 O O . LEU A 1 263 ? -13.862 -7.985 28.364 1.00 89.69 263 LEU A O 1
ATOM 2097 N N . VAL A 1 264 ? -15.243 -6.924 26.961 1.00 88.88 264 VAL A N 1
ATOM 2098 C CA . VAL A 1 264 ? -14.414 -5.737 26.778 1.00 88.88 264 VAL A CA 1
ATOM 2099 C C . VAL A 1 264 ? -15.109 -4.558 27.441 1.00 88.88 264 VAL A C 1
ATOM 2101 O O . VAL A 1 264 ? -16.276 -4.289 27.168 1.00 88.88 264 VAL A O 1
ATOM 2104 N N . THR A 1 265 ? -14.403 -3.844 28.319 1.00 87.75 265 THR A N 1
ATOM 2105 C CA . THR A 1 265 ? -14.968 -2.683 29.020 1.00 87.75 265 THR A CA 1
ATOM 2106 C C . THR A 1 265 ? -14.342 -1.387 28.516 1.00 87.75 265 THR A C 1
ATOM 2108 O O . THR A 1 265 ? -13.130 -1.211 28.616 1.00 87.75 265 THR A O 1
ATOM 2111 N N . TYR A 1 266 ? -15.161 -0.447 28.045 1.00 85.12 266 TYR A N 1
ATOM 2112 C CA . TYR A 1 266 ? -14.733 0.903 27.662 1.00 85.12 266 TYR A CA 1
ATOM 2113 C C . TYR A 1 266 ? -15.297 1.944 28.617 1.00 85.12 266 TYR A C 1
ATOM 2115 O O . TYR A 1 266 ? -16.502 1.974 28.838 1.00 85.12 266 TYR A O 1
ATOM 2123 N N . VAL A 1 267 ? -14.449 2.826 29.145 1.00 84.19 267 VAL A N 1
ATOM 2124 C CA . VAL A 1 267 ? -14.854 3.959 29.985 1.00 84.19 267 VAL A CA 1
ATOM 2125 C C . VAL A 1 267 ? -14.798 5.255 29.189 1.00 84.19 267 VAL A C 1
ATOM 2127 O O . VAL A 1 267 ? -13.792 5.570 28.563 1.00 84.19 267 VAL A O 1
ATOM 2130 N N . PHE A 1 268 ? -15.859 6.043 29.270 1.00 79.88 268 PHE A N 1
ATOM 2131 C CA . PHE A 1 268 ? -15.956 7.381 28.703 1.00 79.88 268 PHE A CA 1
ATOM 2132 C C . PHE A 1 268 ? -16.163 8.390 29.820 1.00 79.88 268 PHE A C 1
ATOM 2134 O O . PHE A 1 268 ? -16.825 8.073 30.803 1.00 79.88 268 PHE A O 1
ATOM 2141 N N . GLY A 1 269 ? -15.617 9.594 29.658 1.00 78.12 269 GLY A N 1
ATOM 2142 C CA . GLY A 1 269 ? -15.847 10.708 30.571 1.00 78.12 269 GLY A CA 1
ATOM 2143 C C . GLY A 1 269 ? -14.945 11.919 30.309 1.00 78.12 269 GLY A C 1
ATOM 2144 O O . GLY A 1 269 ? -14.164 11.915 29.356 1.00 78.12 269 GLY A O 1
ATOM 2145 N N . PRO A 1 270 ? -15.045 12.979 31.125 1.00 68.69 270 PRO A N 1
ATOM 2146 C CA . PRO A 1 270 ? -14.242 14.186 30.993 1.00 68.69 270 PRO A CA 1
ATOM 2147 C C . PRO A 1 270 ? -12.759 13.877 31.127 1.00 68.69 270 PRO A C 1
ATOM 2149 O O . PRO A 1 270 ? -12.365 13.038 31.930 1.00 68.69 270 PRO A O 1
ATOM 2152 N N . ARG A 1 271 ? -11.917 14.605 30.388 1.00 68.88 271 ARG A N 1
ATOM 2153 C CA . ARG A 1 271 ? -10.450 14.427 30.380 1.00 68.88 271 ARG A CA 1
ATOM 2154 C C . ARG A 1 271 ? -9.976 13.045 29.906 1.00 68.88 271 ARG A C 1
ATOM 2156 O O . ARG A 1 271 ? -8.768 12.832 29.835 1.00 68.88 271 ARG A O 1
ATOM 2163 N N . LEU A 1 272 ? -10.886 12.145 29.531 1.00 69.88 272 LEU A N 1
ATOM 2164 C CA . LEU A 1 272 ? -10.558 11.001 28.698 1.00 69.88 272 LEU A CA 1
ATOM 2165 C C . LEU A 1 272 ? -10.542 11.420 27.233 1.00 69.88 272 LEU A C 1
ATOM 2167 O O . LEU A 1 272 ? -11.195 12.399 26.852 1.00 69.88 272 LEU A O 1
ATOM 2171 N N . PRO A 1 273 ? -9.790 10.692 26.396 1.00 54.50 273 PRO A N 1
ATOM 2172 C CA . PRO A 1 273 ? -9.901 10.877 24.968 1.00 54.50 273 PRO A CA 1
ATOM 2173 C C . PRO A 1 273 ? -11.357 10.729 24.526 1.00 54.50 273 PRO A C 1
ATOM 2175 O O . PRO A 1 273 ? -12.118 9.961 25.115 1.00 54.50 273 PRO A O 1
ATOM 2178 N N . SER A 1 274 ? -11.738 11.440 23.465 1.00 48.12 274 SER A N 1
ATOM 2179 C CA . SER A 1 274 ? -13.075 11.322 22.870 1.00 48.12 274 SER A CA 1
ATOM 2180 C C . SER A 1 274 ? -13.448 9.859 22.622 1.00 48.12 274 SER A C 1
ATOM 2182 O O . SER A 1 274 ? -14.554 9.425 22.890 1.00 48.12 274 SER A O 1
ATOM 2184 N N . HIS A 1 275 ? -12.472 9.074 22.214 1.00 55.09 275 HIS A N 1
ATOM 2185 C CA . HIS A 1 275 ? -12.562 7.666 21.881 1.00 55.09 275 HIS A CA 1
ATOM 2186 C C . HIS A 1 275 ? -12.697 6.733 23.120 1.00 55.09 275 HIS A C 1
ATOM 2188 O O . HIS A 1 275 ? -12.752 5.514 23.017 1.00 55.09 275 HIS A O 1
ATOM 2194 N N . GLY A 1 276 ? -12.801 7.289 24.328 1.00 70.94 276 GLY A N 1
ATOM 2195 C CA . GLY A 1 276 ? -12.900 6.515 25.562 1.00 70.94 276 GLY A CA 1
ATOM 2196 C C . GLY A 1 276 ? -11.599 5.789 25.902 1.00 70.94 276 GLY A C 1
ATOM 2197 O O . GLY A 1 276 ? -10.553 5.981 25.284 1.00 70.94 276 GLY A O 1
ATOM 2198 N N . ARG A 1 277 ? -11.635 4.969 26.946 1.00 80.12 277 ARG A N 1
ATOM 2199 C CA . ARG A 1 277 ? -10.492 4.201 27.435 1.00 80.12 277 ARG A CA 1
ATOM 2200 C C . ARG A 1 277 ? -10.910 2.749 27.600 1.00 80.12 277 ARG A C 1
ATOM 2202 O O . ARG A 1 277 ? -11.732 2.451 28.462 1.00 80.12 277 ARG A O 1
ATOM 2209 N N . CYS A 1 278 ? -10.322 1.853 26.808 1.00 84.44 278 CYS A N 1
ATOM 2210 C CA . CYS A 1 278 ? -10.422 0.421 27.073 1.00 84.44 278 CYS A CA 1
ATOM 2211 C C . CYS A 1 278 ? -9.756 0.117 28.417 1.00 84.44 278 CYS A C 1
ATOM 2213 O O . CYS A 1 278 ? -8.625 0.541 28.673 1.00 84.44 278 CYS A O 1
ATOM 2215 N N . ILE A 1 279 ? -10.462 -0.622 29.260 1.00 86.31 279 ILE A N 1
ATOM 2216 C CA . ILE A 1 279 ? -9.934 -1.180 30.494 1.00 86.31 279 ILE A CA 1
ATOM 2217 C C . ILE A 1 279 ? -9.151 -2.430 30.128 1.00 86.31 279 ILE A C 1
ATOM 2219 O O . ILE A 1 279 ? -9.684 -3.359 29.535 1.00 86.31 279 ILE A O 1
ATOM 2223 N N . THR A 1 280 ? -7.869 -2.416 30.463 1.00 79.62 280 THR A N 1
ATOM 2224 C CA . THR A 1 280 ? -6.928 -3.511 30.206 1.00 79.62 280 THR A CA 1
ATOM 2225 C C . THR A 1 280 ? -6.605 -4.299 31.468 1.00 79.62 280 THR A C 1
ATOM 2227 O O . THR A 1 280 ? -6.085 -5.410 31.398 1.00 79.62 280 THR A O 1
ATOM 2230 N N . LYS A 1 281 ? -6.886 -3.714 32.639 1.00 78.44 281 LYS A N 1
ATOM 2231 C CA . LYS A 1 281 ? -6.711 -4.343 33.948 1.00 78.44 281 LYS A CA 1
ATOM 2232 C C . LYS A 1 281 ? -7.900 -4.015 34.846 1.00 78.44 281 LYS A C 1
ATOM 2234 O O . LYS A 1 281 ? -8.293 -2.847 34.892 1.00 78.44 281 LYS A O 1
ATOM 2239 N N . PRO A 1 282 ? -8.390 -4.962 35.665 1.00 74.00 282 PRO A N 1
ATOM 2240 C CA . PRO A 1 282 ? -9.474 -4.695 36.614 1.00 74.00 282 PRO A CA 1
ATOM 2241 C C . PRO A 1 282 ? -9.221 -3.478 37.524 1.00 74.00 282 PRO A C 1
ATOM 2243 O O . PRO A 1 282 ? -10.138 -2.716 37.819 1.00 74.00 282 PRO A O 1
ATOM 2246 N N . SER A 1 283 ? -7.958 -3.231 37.895 1.00 78.44 283 SER A N 1
ATOM 2247 C CA . SER A 1 283 ? -7.553 -2.088 38.724 1.00 78.44 283 SER A CA 1
ATOM 2248 C C . SER A 1 283 ? -7.798 -0.716 38.082 1.00 78.44 283 SER A C 1
ATOM 2250 O O . SER A 1 283 ? -8.001 0.256 38.807 1.00 78.44 283 SER A O 1
ATOM 2252 N N . GLU A 1 284 ? -7.779 -0.616 36.745 1.00 82.56 284 GLU A N 1
ATOM 2253 C CA . GLU A 1 284 ? -8.050 0.645 36.033 1.00 82.56 284 GLU A CA 1
ATOM 2254 C C . GLU A 1 284 ? -9.525 1.044 36.190 1.00 82.56 284 GLU A C 1
ATOM 2256 O O . GLU A 1 284 ? -9.839 2.215 36.399 1.00 82.56 284 GLU A O 1
ATOM 2261 N N . LEU A 1 285 ? -10.447 0.074 36.173 1.00 80.94 285 LEU A N 1
ATOM 2262 C CA . LEU A 1 285 ? -11.872 0.350 36.373 1.00 80.94 285 LEU A CA 1
ATOM 2263 C C . LEU A 1 285 ? -12.146 0.903 37.780 1.00 80.94 285 LEU A C 1
ATOM 2265 O O . LEU A 1 285 ? -12.942 1.829 37.941 1.00 80.94 285 LEU A O 1
ATOM 2269 N N . ASP A 1 286 ? -11.455 0.387 38.798 1.00 80.62 286 ASP A N 1
ATOM 2270 C CA . ASP A 1 286 ? -11.563 0.882 40.175 1.00 80.62 286 ASP A CA 1
ATOM 2271 C C . ASP A 1 286 ? -10.934 2.267 40.368 1.00 80.62 286 ASP A C 1
ATOM 2273 O O . ASP A 1 286 ? -11.369 3.048 41.219 1.00 80.62 286 ASP A O 1
ATOM 2277 N N . GLU A 1 287 ? -9.924 2.615 39.573 1.00 82.44 287 GLU A N 1
ATOM 2278 C CA . GLU A 1 287 ? -9.400 3.977 39.504 1.00 82.44 287 GLU A CA 1
ATOM 2279 C C . GLU A 1 287 ? -10.435 4.943 38.921 1.00 82.44 287 GLU A C 1
ATOM 2281 O O . GLU A 1 287 ? -10.737 5.958 39.551 1.00 82.44 287 GLU A O 1
ATOM 2286 N N . PHE A 1 288 ? -11.076 4.590 37.804 1.00 82.75 288 PHE A N 1
ATOM 2287 C CA . PHE A 1 288 ? -12.143 5.415 37.236 1.00 82.75 288 PHE A CA 1
ATOM 2288 C C . PHE A 1 288 ? -13.356 5.534 38.157 1.00 82.75 288 PHE A C 1
ATOM 2290 O O . PHE A 1 288 ? -13.916 6.620 38.274 1.00 82.75 288 PHE A O 1
ATOM 2297 N N . ARG A 1 289 ? -13.718 4.477 38.893 1.00 82.19 289 ARG A N 1
ATOM 2298 C CA . ARG A 1 289 ? -14.738 4.557 39.954 1.00 82.19 289 ARG A CA 1
ATOM 2299 C C . ARG A 1 2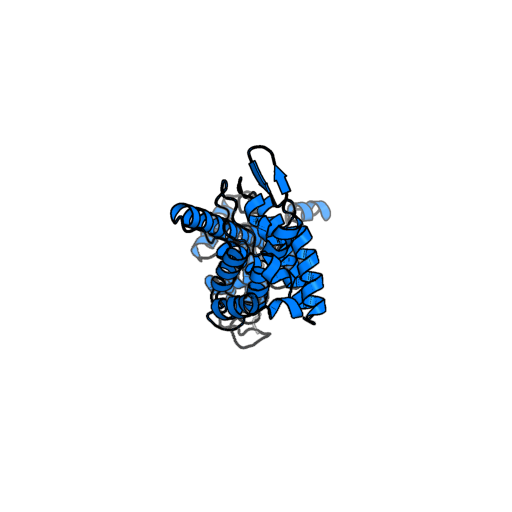89 ? -14.347 5.534 41.062 1.00 82.19 289 ARG A C 1
ATOM 2301 O O . ARG A 1 289 ? -15.207 6.244 41.576 1.00 82.19 289 ARG A O 1
ATOM 2308 N N . ARG A 1 290 ? -13.067 5.597 41.449 1.00 80.94 290 ARG A N 1
ATOM 2309 C CA . ARG A 1 290 ? -12.578 6.571 42.443 1.00 80.94 290 ARG A CA 1
ATOM 2310 C C . ARG A 1 290 ? -12.627 8.001 41.910 1.00 80.94 290 ARG A C 1
ATOM 2312 O O . ARG A 1 290 ? -13.078 8.883 42.633 1.00 80.94 290 ARG A O 1
ATOM 2319 N N . ILE A 1 291 ? -12.224 8.217 40.659 1.00 78.06 291 ILE A N 1
ATOM 2320 C CA . ILE A 1 291 ? -12.285 9.527 39.993 1.00 78.06 291 ILE A CA 1
ATOM 2321 C C . ILE A 1 291 ? -13.741 9.988 39.841 1.00 78.06 291 ILE A C 1
ATOM 2323 O O . ILE A 1 291 ? -14.067 11.131 40.146 1.00 78.06 291 ILE A O 1
ATOM 2327 N N . ALA A 1 292 ? -14.638 9.086 39.445 1.00 74.06 292 ALA A N 1
ATOM 2328 C CA . ALA A 1 292 ? -16.053 9.383 39.252 1.00 74.06 292 ALA A CA 1
ATOM 2329 C C . ALA A 1 292 ? -16.780 9.773 40.553 1.00 74.06 292 ALA A C 1
ATOM 2331 O O . ALA A 1 292 ? -17.809 10.445 40.500 1.00 74.06 292 ALA A O 1
ATOM 2332 N N . ARG A 1 293 ? -16.262 9.365 41.723 1.00 72.50 293 ARG A N 1
ATOM 2333 C CA . ARG A 1 293 ? -16.791 9.759 43.045 1.00 72.50 293 ARG A CA 1
ATOM 2334 C C . ARG A 1 293 ? -16.430 11.190 43.438 1.00 72.50 293 ARG A C 1
ATOM 2336 O O . ARG A 1 293 ? -17.116 11.764 44.273 1.00 72.50 293 ARG A O 1
ATOM 2343 N N . THR A 1 294 ? -15.344 11.738 42.896 1.00 71.06 294 THR A N 1
ATOM 2344 C CA . THR A 1 294 ? -14.868 13.095 43.214 1.00 71.06 294 THR A CA 1
ATOM 2345 C C . THR A 1 294 ? -15.197 14.110 42.120 1.00 71.06 294 THR A C 1
ATOM 2347 O O . THR A 1 294 ? -15.017 15.309 42.328 1.00 71.06 294 THR A O 1
ATOM 2350 N N . SER A 1 295 ? -15.692 13.657 40.964 1.00 61.50 295 SER A N 1
ATOM 2351 C CA . SER A 1 295 ? -16.203 14.512 39.893 1.00 61.50 295 SER A CA 1
ATOM 2352 C C . SER A 1 295 ? -17.642 14.962 40.159 1.00 61.50 295 SER A C 1
ATOM 2354 O O . SER A 1 295 ? -18.426 14.249 40.787 1.00 61.50 295 SER A O 1
ATOM 2356 N N . VAL A 1 296 ? -18.009 16.128 39.621 1.00 55.94 296 VAL A N 1
ATOM 2357 C CA . VAL A 1 296 ? -19.407 16.578 39.558 1.00 55.94 296 VAL A CA 1
ATOM 2358 C C . VAL A 1 296 ? -20.232 15.528 38.784 1.00 55.94 296 VAL A C 1
ATOM 2360 O O . VAL A 1 296 ? -19.706 14.791 37.952 1.00 55.94 296 VAL A O 1
ATOM 2363 N N . ALA A 1 297 ? -21.494 15.359 39.175 1.00 46.97 297 ALA A N 1
ATOM 2364 C CA . ALA A 1 297 ? -22.322 14.182 38.905 1.00 46.97 297 ALA A CA 1
ATOM 2365 C C . ALA A 1 297 ? -22.346 13.682 37.440 1.00 46.97 297 ALA A C 1
ATOM 2367 O O . ALA A 1 297 ? -22.669 14.436 36.531 1.00 46.97 297 ALA A O 1
ATOM 2368 N N . GLY A 1 298 ? -22.168 12.365 37.244 1.00 54.28 298 GLY A N 1
ATOM 2369 C CA . GLY A 1 298 ? -22.602 11.646 36.028 1.00 54.28 298 GLY A CA 1
ATOM 2370 C C . GLY A 1 298 ? -21.590 11.528 34.885 1.00 54.28 298 GLY A C 1
ATOM 2371 O O . GLY A 1 298 ? -21.910 10.966 33.845 1.00 54.28 298 GLY A O 1
ATOM 2372 N N . ASP A 1 299 ? -20.374 12.005 35.099 1.00 67.94 299 ASP A N 1
ATOM 2373 C CA . ASP A 1 299 ? -19.403 12.235 34.035 1.00 67.94 299 ASP A CA 1
ATOM 2374 C C . ASP A 1 299 ? -18.765 10.971 33.433 1.00 67.94 299 ASP A C 1
ATOM 2376 O O . ASP A 1 299 ? -18.351 10.993 32.278 1.00 67.94 299 ASP A O 1
ATOM 2380 N N . TYR A 1 300 ? -18.691 9.860 34.176 1.00 77.38 300 TYR A N 1
ATOM 2381 C CA . TYR A 1 300 ? -18.034 8.640 33.699 1.00 77.38 300 TYR A CA 1
ATOM 2382 C C . TYR A 1 300 ? -19.000 7.470 33.521 1.00 77.38 300 TYR A C 1
ATOM 2384 O O . TYR A 1 300 ? -19.666 7.041 34.470 1.00 77.38 300 TYR A O 1
ATOM 2392 N N . THR A 1 301 ? -19.009 6.910 32.313 1.00 78.69 301 THR A N 1
ATOM 2393 C CA . THR A 1 301 ? -19.839 5.766 31.922 1.00 78.69 301 THR A CA 1
ATOM 2394 C C . THR A 1 301 ? -18.955 4.659 31.373 1.00 78.69 301 THR A C 1
ATOM 2396 O O . THR A 1 301 ? -18.106 4.921 30.524 1.00 78.69 301 THR A O 1
ATOM 2399 N N . ALA A 1 302 ? -19.143 3.432 31.853 1.00 84.00 302 ALA A N 1
ATOM 2400 C CA . ALA A 1 302 ? -18.481 2.256 31.312 1.00 84.00 302 ALA A CA 1
ATOM 2401 C C . ALA A 1 302 ? -19.462 1.393 30.516 1.00 84.00 302 ALA A C 1
ATOM 2403 O O . ALA A 1 302 ? -20.551 1.100 30.998 1.00 84.00 302 ALA A O 1
ATOM 2404 N N . TYR A 1 303 ? -19.062 0.946 29.336 1.00 82.44 303 TYR A N 1
ATOM 2405 C CA . TYR A 1 303 ? -19.817 0.018 28.500 1.00 82.44 303 TYR A CA 1
ATOM 2406 C C . TYR A 1 303 ? -19.101 -1.321 28.508 1.00 82.44 303 TYR A C 1
ATOM 2408 O O . TYR A 1 303 ? -17.902 -1.377 28.236 1.00 82.44 303 TYR A O 1
ATOM 2416 N N . VAL A 1 304 ? -19.823 -2.381 28.854 1.00 85.25 304 VAL A N 1
ATOM 2417 C CA . VAL A 1 304 ? -19.318 -3.753 28.842 1.00 85.25 304 VAL A CA 1
ATOM 2418 C C . VAL A 1 304 ? -19.883 -4.431 27.607 1.00 85.25 304 VAL A C 1
ATOM 2420 O O . VAL A 1 304 ? -21.096 -4.585 27.494 1.00 85.25 304 VAL A O 1
ATOM 2423 N N . VAL A 1 305 ? -19.006 -4.818 26.692 1.00 84.56 305 VAL A N 1
ATOM 2424 C CA . VAL A 1 305 ? -19.350 -5.394 25.393 1.00 84.56 305 VAL A CA 1
ATOM 2425 C C . VAL A 1 305 ? -18.877 -6.841 25.362 1.00 84.56 305 VAL A C 1
ATOM 2427 O O . VAL A 1 305 ? -17.707 -7.118 25.615 1.00 84.56 305 VAL A O 1
ATOM 2430 N N . GLU A 1 306 ? -19.779 -7.765 25.063 1.00 88.81 306 GLU A N 1
ATOM 2431 C CA . GLU A 1 306 ? -19.426 -9.126 24.668 1.00 88.81 306 GLU A CA 1
ATOM 2432 C C . GLU A 1 306 ? -18.857 -9.100 23.255 1.00 88.81 306 GLU A C 1
ATOM 2434 O O . GLU A 1 306 ? -19.441 -8.476 22.376 1.00 88.81 306 GLU A O 1
ATOM 2439 N N . ALA A 1 307 ? -17.741 -9.782 23.016 1.00 87.81 307 ALA A N 1
ATOM 2440 C CA . ALA A 1 307 ? -17.143 -9.890 21.691 1.00 87.81 307 ALA A CA 1
ATOM 2441 C C . ALA A 1 307 ? -16.589 -11.298 21.445 1.00 87.81 307 ALA A C 1
ATOM 2443 O O . ALA A 1 307 ? -15.966 -11.904 22.314 1.00 87.81 307 ALA A O 1
ATOM 2444 N N . CYS A 1 308 ? -16.789 -11.825 20.241 1.00 84.12 308 CYS A N 1
ATOM 2445 C CA . CYS A 1 308 ? -16.215 -13.080 19.780 1.00 84.12 308 CYS A CA 1
ATOM 2446 C C . CYS A 1 308 ? -14.917 -12.811 19.013 1.00 84.12 308 CYS A C 1
ATOM 2448 O O . CYS A 1 308 ? -14.911 -12.088 18.015 1.00 84.12 308 CYS A O 1
ATOM 2450 N N . ARG A 1 309 ? -13.815 -13.442 19.431 1.00 86.75 309 ARG A N 1
ATOM 2451 C CA . ARG A 1 309 ? -12.487 -13.238 18.822 1.00 86.75 309 ARG A CA 1
ATOM 2452 C C . ARG A 1 309 ? -12.369 -13.837 17.417 1.00 86.75 309 ARG A C 1
ATOM 2454 O O . ARG A 1 309 ? -11.557 -13.344 16.625 1.00 86.75 309 ARG A O 1
ATOM 2461 N N . SER A 1 310 ? -13.173 -14.868 17.132 1.00 82.19 310 SER A N 1
ATOM 2462 C CA . SER A 1 310 ? -13.173 -15.614 15.868 1.00 82.19 310 SER A CA 1
ATOM 2463 C C . SER A 1 310 ? -14.005 -14.941 14.780 1.00 82.19 310 SER A C 1
ATOM 2465 O O . SER A 1 310 ? -13.458 -14.537 13.761 1.00 82.19 310 SER A O 1
ATOM 2467 N N . CYS A 1 311 ? -15.320 -14.804 14.987 1.00 76.44 311 CYS A N 1
ATOM 2468 C CA . CYS A 1 311 ? -16.235 -14.298 13.952 1.00 76.44 311 CYS A CA 1
ATOM 2469 C C . CYS A 1 311 ? -16.529 -12.797 14.057 1.00 76.44 311 CYS A C 1
ATOM 2471 O O . CYS A 1 311 ? -17.209 -12.245 13.199 1.00 76.44 311 CYS A O 1
ATOM 2473 N N . GLY A 1 312 ? -16.056 -12.142 15.117 1.00 72.75 312 GLY A N 1
ATOM 2474 C CA . GLY A 1 312 ? -16.259 -10.717 15.342 1.00 72.75 312 GLY A CA 1
ATOM 2475 C C . GLY A 1 312 ? -17.667 -10.305 15.771 1.00 72.75 312 GLY A C 1
ATOM 2476 O O . GLY A 1 312 ? -17.937 -9.112 15.903 1.00 72.75 312 GLY A O 1
ATOM 2477 N N . TRP A 1 313 ? -18.559 -11.267 16.036 1.00 79.81 313 TRP A N 1
ATOM 2478 C CA . TRP A 1 313 ? -19.843 -10.980 16.673 1.00 79.81 313 TRP A CA 1
ATOM 2479 C C . TRP A 1 313 ? -19.633 -10.244 17.994 1.00 79.81 313 TRP A C 1
ATOM 2481 O O . TRP A 1 313 ? -18.726 -10.592 18.750 1.00 79.81 313 TRP A O 1
ATOM 2491 N N . HIS A 1 314 ? -20.472 -9.259 18.283 1.00 79.38 314 HIS A N 1
ATOM 2492 C CA . HIS A 1 314 ? -20.414 -8.530 19.537 1.00 79.38 314 HIS A CA 1
ATOM 2493 C C . HIS A 1 314 ? -21.791 -8.005 19.947 1.00 79.38 314 HIS A C 1
ATOM 2495 O O . HIS A 1 314 ? -22.685 -7.869 19.114 1.00 79.38 314 HIS A O 1
ATOM 2501 N N . HIS A 1 315 ? -21.958 -7.735 21.240 1.00 77.00 315 HIS A N 1
ATOM 2502 C CA . HIS A 1 315 ? -23.210 -7.274 21.833 1.00 77.00 315 HIS A CA 1
ATOM 2503 C C . HIS A 1 315 ? -22.935 -6.412 23.068 1.00 77.00 315 HIS A C 1
ATOM 2505 O O . HIS A 1 315 ? -22.094 -6.757 23.900 1.00 77.00 315 HIS A O 1
ATOM 2511 N N . LEU A 1 316 ? -23.630 -5.281 23.211 1.00 74.38 316 LEU A N 1
ATOM 2512 C CA . LEU A 1 316 ? -23.549 -4.478 24.428 1.00 74.38 316 LEU A CA 1
ATOM 2513 C C . LEU A 1 316 ? -24.243 -5.222 25.572 1.00 74.38 316 LEU A C 1
ATOM 2515 O O . LEU A 1 316 ? -25.464 -5.280 25.631 1.00 74.38 316 LEU A O 1
ATOM 2519 N N . LEU A 1 317 ? -23.463 -5.769 26.502 1.00 77.38 317 LEU A N 1
ATOM 2520 C CA . LEU A 1 317 ? -23.999 -6.533 27.623 1.00 77.38 317 LEU A CA 1
ATOM 2521 C C . LEU A 1 317 ? -24.643 -5.627 28.674 1.00 77.38 317 LEU A C 1
ATOM 2523 O O . LEU A 1 317 ? -25.680 -5.967 29.242 1.00 77.38 317 LEU A O 1
ATOM 2527 N N . ARG A 1 318 ? -23.976 -4.518 29.021 1.00 78.00 318 ARG A N 1
ATOM 2528 C CA . ARG A 1 318 ? -24.492 -3.551 30.002 1.00 78.00 318 ARG A CA 1
ATOM 2529 C C . ARG A 1 318 ? -23.737 -2.231 30.004 1.00 78.00 318 ARG A C 1
ATOM 2531 O O . ARG A 1 318 ? -22.522 -2.187 29.803 1.00 78.00 318 ARG A O 1
ATOM 2538 N N . THR A 1 319 ? -24.451 -1.195 30.424 1.00 75.50 319 THR A N 1
ATOM 2539 C CA . THR A 1 319 ? -23.910 0.127 30.742 1.00 75.50 319 THR A CA 1
ATOM 2540 C C . THR A 1 319 ? -23.795 0.312 32.261 1.00 75.50 319 THR A C 1
ATOM 2542 O O . THR A 1 319 ? -24.735 0.053 33.012 1.00 75.50 319 THR A O 1
ATOM 2545 N N . LEU A 1 320 ? -22.636 0.761 32.743 1.00 78.00 320 LEU A N 1
ATOM 2546 C CA . LEU A 1 320 ? -22.336 1.004 34.154 1.00 78.00 320 LEU A CA 1
ATOM 2547 C C . LEU A 1 320 ? -22.050 2.492 34.380 1.00 78.00 320 LEU A C 1
ATOM 2549 O O . LEU A 1 320 ? -21.066 3.032 33.874 1.00 78.00 320 LEU A O 1
ATOM 2553 N N . ALA A 1 321 ? -22.854 3.148 35.213 1.00 74.69 321 ALA A N 1
ATOM 2554 C CA . ALA A 1 321 ? -22.480 4.448 35.760 1.00 74.69 321 ALA A CA 1
ATOM 2555 C C . ALA A 1 321 ? -21.380 4.244 36.812 1.00 74.69 321 ALA A C 1
ATOM 2557 O O . ALA A 1 321 ? -21.561 3.477 37.758 1.00 74.69 321 ALA A O 1
ATOM 2558 N N . LEU A 1 322 ? -20.237 4.922 36.673 1.00 76.00 322 LEU A N 1
ATOM 2559 C CA . LEU A 1 322 ? -19.109 4.724 37.594 1.00 76.00 322 LEU A CA 1
ATOM 2560 C C . LEU A 1 322 ? -19.223 5.526 38.901 1.00 76.00 322 LEU A C 1
ATOM 2562 O O . LEU A 1 322 ? -18.409 5.331 39.805 1.00 76.00 322 LEU A O 1
ATOM 2566 N N . ASN A 1 323 ? -20.245 6.379 39.034 1.00 68.19 323 ASN A N 1
ATOM 2567 C CA . ASN A 1 323 ? -20.572 7.073 40.278 1.00 68.19 323 ASN A CA 1
ATOM 2568 C C . ASN A 1 323 ? -21.759 6.380 41.008 1.00 68.19 323 ASN A C 1
ATOM 2570 O O . ASN A 1 323 ? -22.865 6.329 40.460 1.00 68.19 323 ASN A O 1
ATOM 2574 N N . PRO A 1 324 ? -21.555 5.855 42.236 1.00 50.50 324 PRO A N 1
ATOM 2575 C CA . PRO A 1 324 ? -22.513 4.996 42.939 1.00 50.50 324 PRO A CA 1
ATOM 2576 C C . PRO A 1 324 ? -23.705 5.702 43.614 1.00 50.50 324 PRO A C 1
ATOM 2578 O O . PRO A 1 324 ? -24.603 5.007 44.090 1.00 50.50 324 PRO A O 1
ATOM 2581 N N . GLU A 1 325 ? -23.811 7.039 43.637 1.00 52.50 325 GLU A N 1
ATOM 2582 C CA . GLU A 1 325 ? -24.984 7.716 44.243 1.00 52.50 325 GLU A CA 1
ATOM 2583 C C . GLU A 1 325 ? -26.325 7.430 43.523 1.00 52.50 325 GLU A C 1
ATOM 2585 O O . GLU A 1 325 ? -27.398 7.772 44.023 1.00 52.50 325 GLU A O 1
ATOM 2590 N N . ARG A 1 326 ? -26.305 6.722 42.383 1.00 48.41 326 ARG A N 1
ATOM 2591 C CA . ARG A 1 326 ? -27.505 6.185 41.713 1.00 48.41 326 ARG A CA 1
ATOM 2592 C C . ARG A 1 326 ? -27.715 4.675 41.847 1.00 48.41 326 ARG A C 1
ATOM 2594 O O . ARG A 1 326 ? -28.787 4.200 41.477 1.00 48.41 326 ARG A O 1
ATOM 2601 N N . GLU A 1 327 ? -26.778 3.926 42.426 1.00 40.47 327 GLU A N 1
ATOM 2602 C CA . GLU A 1 327 ? -26.908 2.469 42.597 1.00 40.47 327 GLU A CA 1
ATOM 2603 C C . GLU A 1 327 ? -27.899 2.110 43.731 1.00 40.47 327 GLU A C 1
ATOM 2605 O O . GLU A 1 327 ? -28.595 1.098 43.674 1.00 40.47 327 GLU A O 1
ATOM 2610 N N . GLN A 1 328 ? -28.075 2.997 44.723 1.00 39.88 328 GLN A N 1
ATOM 2611 C CA . GLN A 1 328 ? -28.938 2.769 45.898 1.00 39.88 328 GLN A CA 1
ATOM 2612 C C . GLN A 1 328 ? -30.446 3.025 45.681 1.00 39.88 328 GLN A C 1
ATOM 2614 O O . GLN A 1 328 ? -31.233 2.828 46.605 1.00 39.88 328 GLN A O 1
ATOM 2619 N N . ARG A 1 329 ? -30.889 3.429 44.479 1.00 39.91 329 ARG A N 1
ATOM 2620 C CA . ARG A 1 329 ? -32.326 3.608 44.154 1.00 39.91 329 ARG A CA 1
ATOM 2621 C C . ARG A 1 329 ? -32.957 2.440 43.382 1.00 39.91 329 ARG A C 1
ATOM 2623 O O . ARG A 1 329 ? -34.108 2.548 42.962 1.00 39.91 329 ARG A O 1
ATOM 2630 N N . ALA A 1 330 ? -32.260 1.315 43.219 1.00 32.00 330 ALA A N 1
ATOM 2631 C CA . ALA A 1 330 ? -32.880 0.083 42.732 1.00 32.00 330 ALA A CA 1
ATOM 2632 C C . ALA A 1 330 ? -33.660 -0.603 43.879 1.00 32.00 330 ALA A C 1
ATOM 2634 O O . ALA A 1 330 ? -33.065 -0.908 44.916 1.00 32.00 330 ALA A O 1
ATOM 2635 N N . PRO A 1 331 ? -34.977 -0.864 43.755 1.00 34.19 331 PRO A N 1
ATOM 2636 C CA . PRO A 1 331 ? -35.705 -1.568 44.801 1.00 34.19 331 PRO A CA 1
ATOM 2637 C C . PRO A 1 331 ? -35.209 -3.017 44.880 1.00 34.19 331 PRO A C 1
ATOM 2639 O O . PRO A 1 331 ? -35.159 -3.726 43.872 1.00 34.19 331 PRO A O 1
ATOM 2642 N N . ARG A 1 332 ? -34.854 -3.470 46.092 1.00 39.34 332 ARG A N 1
ATOM 2643 C CA . ARG A 1 332 ? -34.565 -4.882 46.384 1.00 39.34 332 ARG A CA 1
ATOM 2644 C C . ARG A 1 332 ? -35.733 -5.734 45.881 1.00 39.34 332 ARG A C 1
ATOM 2646 O O . ARG A 1 332 ? -36.871 -5.515 46.300 1.00 39.34 332 ARG A O 1
ATOM 2653 N N . ARG A 1 333 ? -35.457 -6.707 45.003 1.00 39.56 333 ARG A N 1
ATOM 2654 C CA . ARG A 1 333 ? -36.435 -7.736 44.618 1.00 39.56 333 ARG A CA 1
ATOM 2655 C C . ARG A 1 333 ? -37.004 -8.350 45.899 1.00 39.56 333 ARG A C 1
ATOM 2657 O O . ARG A 1 333 ? -36.256 -8.918 46.693 1.00 39.56 333 ARG A O 1
ATOM 2664 N N . ARG A 1 334 ? -38.317 -8.216 46.113 1.00 36.09 334 ARG A N 1
ATOM 2665 C CA . ARG A 1 334 ? -39.031 -9.006 47.120 1.00 36.09 334 ARG A CA 1
ATOM 2666 C C . ARG A 1 334 ? -38.869 -10.472 46.735 1.00 36.09 334 ARG A C 1
ATOM 2668 O O . ARG A 1 334 ? -39.222 -10.852 45.621 1.00 36.09 334 ARG A O 1
ATOM 2675 N N . SER A 1 335 ? -38.321 -11.271 47.643 1.00 37.28 335 SER A N 1
ATOM 2676 C CA . SER A 1 335 ? -38.408 -12.722 47.570 1.00 37.28 335 SER A CA 1
ATOM 2677 C C . SER A 1 335 ? -39.887 -13.106 47.582 1.00 37.28 335 SER A C 1
ATOM 2679 O O . SER A 1 335 ? -40.594 -12.878 48.565 1.00 37.28 335 SER A O 1
ATOM 2681 N N . ALA A 1 336 ? -40.375 -13.650 46.470 1.00 33.25 336 ALA A N 1
ATOM 2682 C CA . ALA A 1 336 ? -41.637 -14.366 46.480 1.00 33.25 336 ALA A CA 1
ATOM 2683 C C . ALA A 1 336 ? -41.398 -15.674 47.240 1.00 33.25 336 ALA A C 1
ATOM 2685 O O . ALA A 1 336 ? -40.574 -16.499 46.849 1.00 33.25 336 ALA A O 1
ATOM 2686 N N . SER A 1 337 ? -42.059 -15.783 48.386 1.00 34.53 337 SER A N 1
ATOM 2687 C CA . SER A 1 337 ? -42.233 -17.021 49.126 1.00 34.53 337 SER A CA 1
ATOM 2688 C C . SER A 1 337 ? -43.579 -17.625 48.726 1.00 34.53 337 SER A C 1
ATOM 2690 O O . SER A 1 337 ? -44.558 -16.884 48.617 1.00 34.53 337 SER A O 1
ATOM 2692 N N . ARG A 1 338 ? -43.571 -18.960 48.619 1.00 34.84 338 ARG A N 1
ATOM 2693 C CA . ARG A 1 338 ? -44.645 -19.911 48.275 1.00 34.84 338 ARG A CA 1
ATOM 2694 C C . ARG A 1 338 ? -44.855 -20.194 46.797 1.00 34.84 338 ARG A C 1
ATOM 2696 O O . ARG A 1 338 ? -45.173 -19.256 46.040 1.00 34.84 338 ARG A O 1
#

Sequence (338 aa):
LVTDHPTAGLWFLVDTGLAEHFFPELPAMRLEQDPIHRHKDVLTHTFAVVENVRPDASPDFDFRITRLAALFHDIGKPRTRGYKDGKGVTFHHHEVVGARMTKARLKALKYSSQDVDAITELVALHLRFHTYAMGWTDSAVRRYVRDAGPLLNELNVLTRCDCTTRNEKKALLLARRMDELERRIAEVMAREELAALRPELDGAQVMELLGIPPGRDVGKAMEFLMEIRLEEGAHPELLRAARNFGDETIVKCPICVEDNVVLVTYVFGPRLPSHGRCITKPSELDEFRRIARTSVAGDYTAYVVEACRSCGWHHLLRTLALNPEREQRAPRRRSASR

Secondary structure (DSSP, 8-state):
--SS--HHHHHHHHHTSHHHHH-TTTGGG-PPPPSSS-PPPHHHHHHHHHHH--TTSSSS--HHHHHHHHHHTTTTHHHHEEEETTTEEEETTHHHHHHHHHHHHHHHTT--HHHHHHHHHHHHHTTHHHHTTT---HHHHHHHHHHHGGGHHHHHHHHHHH---S-HHHHHHHHHHHHHHHHHHHHHHHHHHHHHTS-SS-HHHHHHHHT--SSHHHHHHHHHHHHHHHHT---HHHHHHHHHHPEEEEEEPTTTSSSEEEEEEEEE-TTS-TT-EE--SHHHHHHHHHHHHHSSTT--EEEEEEEETTT--EEEEEEEESSGGGGGGSPPPP----

Foldseek 3Di:
DPDLQCLVVLCVCLVVVVCCVQPVLLVLQQDDQDPVDRDDRRNVLLSQLLNLQGPVLDPPADSVLLSLLSSQLQSQQSVQWDQDPPPGTDRPQSLVSSLVVQLVSCVSVVHDPVSSVLSSLLSNCLCLLVVQVVHDDLVSLVCLCVSCPPNNRSSLSSNLSSPPDPPPVVNVVSVVSSVVSVVSNVVSVLLVLLLLQAQPDDLVNVCVVVVHDPDPVSVVVRVVSNQVSPVVDQGVVVLVCQVQAFAFDPDADPPPSPGGWTKWKFKFFPPAPSSTDIDRDPVVLVVVLVVQQVDDHQGMKMWIKTADNPPGDIDGPDIDRSDCPPVVPDDDPPPDDD

pLDDT: mean 80.35, std 15.75, range [32.0, 98.75]

Radius of gyration: 28.18 Å; chains: 1; bounding box: 73×47×79 Å